Protein AF-A0A1S9UD94-F1 (afdb_monomer)

Secondary structure (DSSP, 8-state):
---HHHHHHSS-S-PPPHHHHHHHHHHHHHHHHHHHHHHHHHHHHHHHHHHHHHHHHHHHHH-TT-HHHHHHHHHHHHHHHHHHHHHHHHHHHHHHHHHHHHHHHHHHHHHHHHHHHHHHHHHHHHHHHHHHHHHHHT-TTSTT------PPPP-HHHHTTS--GGGS-TTSHHHHHHHHHHHHHHHHHHHHHHHHHHHHHHHHHHHHHHTT-PPPHHHHHHHTT-

Structure (mmCIF, N/CA/C/O backbone):
data_AF-A0A1S9UD94-F1
#
_entry.id   AF-A0A1S9UD94-F1
#
loop_
_atom_site.group_PDB
_atom_site.id
_atom_site.type_symbol
_atom_site.label_atom_id
_atom_site.label_alt_id
_atom_site.label_comp_id
_atom_site.label_asym_id
_atom_site.label_entity_id
_atom_site.label_seq_id
_atom_site.pdbx_PDB_ins_code
_atom_site.Cartn_x
_atom_site.Cartn_y
_atom_site.Cartn_z
_atom_site.occupancy
_atom_site.B_iso_or_equiv
_atom_site.auth_seq_id
_atom_site.auth_comp_id
_atom_site.auth_asym_id
_atom_site.auth_atom_id
_atom_site.pdbx_PDB_model_num
ATOM 1 N N . MET A 1 1 ? -8.909 -10.563 7.589 1.00 36.91 1 MET A N 1
ATOM 2 C CA . MET A 1 1 ? -8.064 -11.277 6.604 1.00 36.91 1 MET A CA 1
ATOM 3 C C . MET A 1 1 ? -8.235 -10.599 5.253 1.00 36.91 1 MET A C 1
ATOM 5 O O . MET A 1 1 ? -9.370 -10.291 4.904 1.00 36.91 1 MET A O 1
ATOM 9 N N . MET A 1 2 ? -7.148 -10.278 4.541 1.00 50.94 2 MET A N 1
ATOM 10 C CA . MET A 1 2 ? -7.260 -9.811 3.154 1.00 50.94 2 MET A CA 1
ATOM 11 C C . MET A 1 2 ? -7.701 -10.994 2.292 1.00 50.94 2 MET A C 1
ATOM 13 O O . MET A 1 2 ? -7.011 -12.005 2.238 1.00 50.94 2 MET A O 1
ATOM 17 N N . ASN A 1 3 ? -8.855 -10.880 1.644 1.00 56.88 3 ASN A N 1
ATOM 18 C CA . ASN A 1 3 ? -9.303 -11.875 0.680 1.00 56.88 3 ASN A CA 1
ATOM 19 C C . ASN A 1 3 ? -8.561 -11.608 -0.637 1.00 56.88 3 ASN A C 1
ATOM 21 O O . ASN A 1 3 ? -9.112 -10.893 -1.453 1.00 56.88 3 ASN A O 1
ATOM 25 N N . SER A 1 4 ? -7.357 -12.137 -0.864 1.00 72.12 4 SER A N 1
ATOM 26 C CA . SER A 1 4 ? -6.575 -12.044 -2.123 1.00 72.12 4 SER A CA 1
ATOM 27 C C . SER A 1 4 ? -6.200 -10.634 -2.640 1.00 72.12 4 SER A C 1
ATOM 29 O O . SER A 1 4 ? -6.959 -9.665 -2.532 1.00 72.12 4 SER A O 1
ATOM 31 N N . ILE A 1 5 ? -5.057 -10.520 -3.323 1.00 78.69 5 ILE A N 1
ATOM 32 C CA . ILE A 1 5 ? -4.656 -9.293 -4.042 1.00 78.69 5 ILE A CA 1
ATOM 33 C C . ILE A 1 5 ? -5.639 -8.929 -5.155 1.00 78.69 5 ILE A C 1
ATOM 35 O O . ILE 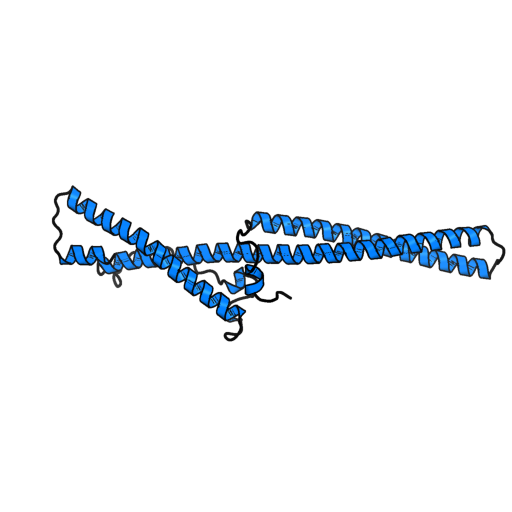A 1 5 ? -5.856 -7.760 -5.474 1.00 78.69 5 ILE A O 1
ATOM 39 N N . LYS A 1 6 ? -6.301 -9.934 -5.726 1.00 73.75 6 LYS A N 1
ATOM 40 C CA . LYS A 1 6 ? -7.293 -9.734 -6.775 1.00 73.75 6 LYS A CA 1
ATOM 41 C C . LYS A 1 6 ? -8.441 -8.846 -6.294 1.00 73.75 6 LYS A C 1
ATOM 43 O O . LYS A 1 6 ? -8.853 -7.944 -7.018 1.00 73.75 6 LYS A O 1
ATOM 48 N N . ASN A 1 7 ? -8.905 -9.024 -5.056 1.00 73.94 7 ASN A N 1
ATOM 49 C CA . ASN A 1 7 ? -9.961 -8.171 -4.502 1.00 73.94 7 ASN A CA 1
ATOM 50 C C . ASN A 1 7 ? -9.446 -6.796 -4.069 1.00 73.94 7 ASN A C 1
ATOM 52 O O . ASN A 1 7 ? -10.208 -5.832 -4.120 1.00 73.94 7 ASN A O 1
ATOM 56 N N . LEU A 1 8 ? -8.163 -6.679 -3.699 1.00 72.69 8 LEU A N 1
ATOM 57 C CA . LEU A 1 8 ? -7.520 -5.383 -3.456 1.00 72.69 8 LEU A CA 1
ATOM 58 C C . LEU A 1 8 ? -7.586 -4.484 -4.702 1.00 72.69 8 LEU A C 1
ATOM 60 O O . LEU A 1 8 ? -7.752 -3.267 -4.606 1.00 72.69 8 LEU A O 1
ATOM 64 N N . LEU A 1 9 ? -7.482 -5.100 -5.880 1.00 76.00 9 LEU A N 1
ATOM 65 C CA . LEU A 1 9 ? -7.404 -4.412 -7.165 1.00 76.00 9 LEU A CA 1
ATOM 66 C C . LEU A 1 9 ? -8.732 -4.351 -7.927 1.00 76.00 9 LEU A C 1
ATOM 68 O O . LEU A 1 9 ? -8.847 -3.564 -8.862 1.00 76.00 9 LEU A O 1
ATOM 72 N N . ALA A 1 10 ? -9.752 -5.104 -7.507 1.00 67.56 10 ALA A N 1
ATOM 73 C CA . ALA A 1 10 ? -11.075 -5.138 -8.141 1.00 67.56 10 ALA A CA 1
ATOM 74 C C . ALA A 1 10 ? -11.917 -3.850 -7.952 1.00 67.56 10 ALA A C 1
ATOM 76 O O . ALA A 1 10 ? -13.036 -3.765 -8.454 1.00 67.56 10 ALA A O 1
ATOM 77 N N . GLY A 1 11 ? -11.410 -2.852 -7.218 1.00 64.50 11 GLY A N 1
ATOM 78 C CA . GLY A 1 11 ? -12.084 -1.573 -6.968 1.00 64.50 11 GLY A CA 1
ATOM 79 C C . GLY A 1 11 ? -11.743 -0.453 -7.962 1.00 64.50 11 GLY A C 1
ATOM 80 O O . GLY A 1 11 ? -11.123 -0.666 -9.000 1.00 64.50 11 GLY A O 1
ATOM 81 N N . ASN A 1 12 ? -12.123 0.777 -7.592 1.00 58.06 12 ASN A N 1
ATOM 82 C CA . ASN A 1 12 ? -11.922 2.018 -8.355 1.00 58.06 12 ASN A CA 1
ATOM 83 C C . ASN A 1 12 ? -10.534 2.075 -9.024 1.00 58.06 12 ASN A C 1
ATOM 85 O O . ASN A 1 12 ? -9.529 1.821 -8.364 1.00 58.06 12 ASN A O 1
ATOM 89 N N . THR A 1 13 ? -10.463 2.388 -10.319 1.00 60.00 13 THR A N 1
ATOM 90 C CA . THR A 1 13 ? -9.220 2.320 -11.118 1.00 60.00 13 THR A CA 1
ATOM 91 C C . THR A 1 13 ? -8.210 3.411 -10.770 1.00 60.00 13 THR A C 1
ATOM 93 O O . THR A 1 13 ? -7.038 3.311 -11.128 1.00 60.00 13 THR A O 1
ATOM 96 N N . LYS A 1 14 ? -8.642 4.454 -10.053 1.00 75.00 14 LYS A N 1
ATOM 97 C CA . LYS A 1 14 ? -7.792 5.571 -9.647 1.00 75.00 14 LYS A CA 1
ATOM 98 C C . LYS A 1 14 ? -7.260 5.361 -8.232 1.00 75.00 14 LYS A C 1
ATOM 100 O O . LYS A 1 14 ? -7.992 5.537 -7.262 1.00 75.00 14 LYS A O 1
ATOM 105 N N . VAL A 1 15 ? -5.977 5.025 -8.148 1.00 82.69 15 VAL A N 1
ATOM 106 C CA . VAL A 1 15 ? -5.247 4.834 -6.889 1.00 82.69 15 VAL A CA 1
ATOM 107 C C . VAL A 1 15 ? -4.893 6.189 -6.276 1.00 82.69 15 VAL A C 1
ATOM 109 O O . VAL A 1 15 ? -4.468 7.109 -6.985 1.00 82.69 15 VAL A O 1
ATOM 112 N N . LYS A 1 16 ? -5.096 6.338 -4.965 1.00 86.44 16 LYS A N 1
ATOM 113 C CA . LYS A 1 16 ? -4.697 7.545 -4.228 1.00 86.44 16 LYS A CA 1
ATOM 114 C C . LYS A 1 16 ? -3.174 7.658 -4.168 1.00 86.44 16 LYS A C 1
ATOM 116 O O . LYS A 1 16 ? -2.443 6.677 -4.304 1.00 86.44 16 LYS A O 1
ATOM 121 N N . THR A 1 17 ? -2.671 8.868 -3.928 1.00 90.31 17 THR A N 1
ATOM 122 C CA . THR A 1 17 ? -1.258 9.021 -3.561 1.00 90.31 17 THR A CA 1
ATOM 123 C C . THR A 1 17 ? -1.017 8.392 -2.191 1.00 90.31 17 THR A C 1
ATOM 125 O O . THR A 1 17 ? -1.906 8.422 -1.336 1.00 90.31 17 THR A O 1
ATOM 128 N N . LEU A 1 18 ? 0.195 7.876 -1.965 1.00 90.19 18 LEU A N 1
ATOM 129 C CA . LEU A 1 18 ? 0.581 7.284 -0.681 1.00 90.19 18 LEU A CA 1
ATOM 130 C C . LEU A 1 18 ? 0.335 8.249 0.489 1.00 90.19 18 LEU A C 1
ATOM 132 O O . LEU A 1 18 ? -0.199 7.857 1.519 1.00 90.19 18 LEU A O 1
ATOM 136 N N . GLU A 1 19 ? 0.647 9.531 0.294 1.00 91.75 19 GLU A N 1
ATOM 137 C CA . GLU A 1 19 ? 0.412 10.579 1.290 1.00 91.75 19 GLU A CA 1
ATOM 138 C C . GLU A 1 19 ? -1.079 10.742 1.629 1.00 91.75 19 GLU A C 1
ATOM 140 O O . GLU A 1 19 ? -1.446 10.863 2.796 1.00 91.75 19 GLU A O 1
ATOM 145 N N . THR A 1 20 ? -1.954 10.722 0.619 1.00 91.00 20 THR A N 1
ATOM 146 C CA . THR A 1 20 ? -3.404 10.856 0.829 1.00 91.00 20 THR A CA 1
ATOM 147 C C . THR A 1 20 ? -3.964 9.635 1.555 1.00 91.00 20 THR A C 1
ATOM 149 O O . THR A 1 20 ? -4.783 9.790 2.459 1.00 91.00 20 THR A O 1
ATOM 152 N N . ALA A 1 21 ? -3.513 8.433 1.184 1.00 90.69 21 ALA A N 1
ATOM 153 C CA . ALA A 1 21 ? -3.919 7.191 1.837 1.00 90.69 21 ALA A CA 1
ATOM 154 C C . ALA A 1 21 ? -3.449 7.140 3.304 1.00 90.69 21 ALA A C 1
ATOM 156 O O . ALA A 1 21 ? -4.236 6.800 4.186 1.00 90.69 21 ALA A O 1
ATOM 157 N N . GLN A 1 22 ? -2.211 7.565 3.586 1.00 93.44 22 GLN A N 1
ATOM 158 C CA . GLN A 1 22 ? -1.681 7.635 4.952 1.00 93.44 22 GLN A CA 1
ATOM 159 C C . GLN A 1 22 ? -2.460 8.633 5.817 1.00 93.44 22 GLN A C 1
ATOM 161 O O . GLN A 1 22 ? -2.890 8.281 6.912 1.00 93.44 22 GLN A O 1
ATOM 166 N N . LYS A 1 23 ? -2.740 9.838 5.299 1.00 95.12 23 LYS A N 1
ATOM 167 C CA . LYS A 1 23 ? -3.551 10.849 6.004 1.00 95.12 23 LYS A CA 1
ATOM 168 C C . LYS A 1 23 ? -4.934 10.326 6.400 1.00 95.12 23 LYS A C 1
ATOM 170 O O . LYS A 1 23 ? -5.465 10.702 7.443 1.00 95.12 23 LYS A O 1
ATOM 175 N N . GLU A 1 24 ? -5.538 9.479 5.571 1.00 94.06 24 GLU A N 1
ATOM 176 C CA . GLU A 1 24 ? -6.827 8.8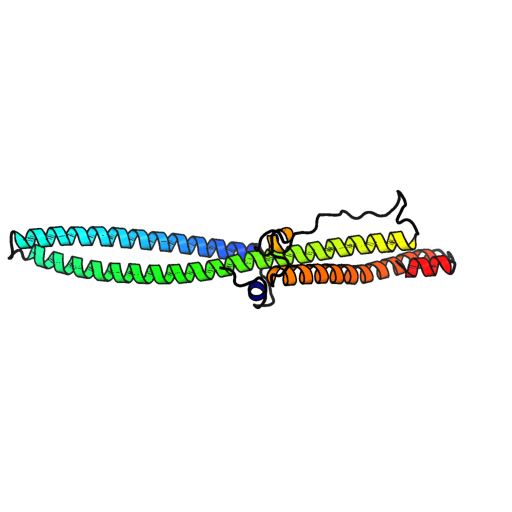57 5.877 1.00 94.06 24 GLU A CA 1
ATOM 177 C C . GLU A 1 24 ? -6.718 7.821 7.001 1.00 94.06 24 GLU A C 1
ATOM 179 O O . GLU A 1 24 ? -7.559 7.822 7.900 1.00 94.06 24 GLU A O 1
ATOM 184 N N . VAL A 1 25 ? -5.669 6.991 7.000 1.00 95.50 25 VAL A N 1
ATOM 185 C CA . VAL A 1 25 ? -5.389 6.059 8.105 1.00 95.50 25 VAL A CA 1
ATOM 186 C C . VAL A 1 25 ? -5.139 6.811 9.408 1.00 95.50 25 VAL A C 1
ATOM 1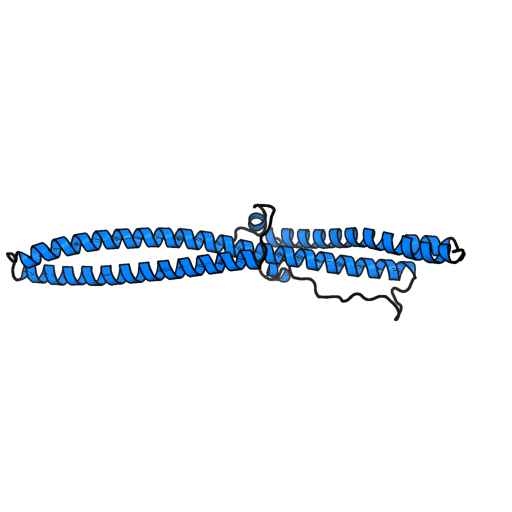88 O O . VAL A 1 25 ? -5.733 6.453 10.422 1.00 95.50 25 VAL A O 1
ATOM 191 N N . ASP A 1 26 ? -4.342 7.878 9.383 1.00 96.12 26 ASP A N 1
ATOM 192 C CA . ASP A 1 26 ? -4.034 8.678 10.573 1.00 96.12 26 ASP A CA 1
ATOM 193 C C . ASP A 1 26 ? -5.303 9.319 11.154 1.00 96.12 26 ASP A C 1
ATOM 195 O O . ASP A 1 26 ? -5.535 9.290 12.364 1.00 96.12 26 ASP A O 1
ATOM 199 N N . LYS A 1 27 ? -6.184 9.833 10.285 1.00 97.25 27 LYS A N 1
ATOM 200 C CA . LYS A 1 27 ? -7.488 10.372 10.690 1.00 97.25 27 LYS A CA 1
ATOM 201 C C . LYS A 1 27 ? -8.369 9.304 11.341 1.00 97.25 27 LYS A C 1
ATOM 203 O O . LYS A 1 27 ? -8.997 9.570 12.363 1.00 97.25 27 LYS A O 1
ATOM 208 N N . LEU A 1 28 ? -8.436 8.111 10.751 1.00 97.19 28 LEU A N 1
ATOM 209 C CA . LEU A 1 28 ? -9.234 7.005 11.286 1.00 97.19 28 LEU A CA 1
ATOM 210 C C . LEU A 1 28 ? -8.647 6.460 12.594 1.00 97.19 28 LEU A C 1
ATOM 212 O O . LEU A 1 28 ? -9.410 6.104 13.484 1.00 97.19 28 LEU A O 1
ATOM 216 N N . GLN A 1 29 ? -7.321 6.454 12.746 1.00 96.94 29 GLN A N 1
ATOM 217 C CA . GLN A 1 29 ? -6.650 6.104 13.999 1.00 96.94 29 GLN A CA 1
ATOM 218 C C . GLN A 1 29 ? -6.983 7.099 15.113 1.00 96.94 29 GLN A C 1
ATOM 220 O O . GLN A 1 29 ? -7.256 6.687 16.237 1.00 96.94 29 GLN A O 1
ATOM 225 N N . ALA A 1 30 ? -6.978 8.400 14.813 1.00 97.38 30 ALA A N 1
ATOM 226 C CA . ALA A 1 30 ? -7.366 9.419 15.784 1.00 97.38 30 ALA A CA 1
ATOM 227 C C . ALA A 1 30 ? -8.825 9.234 16.234 1.00 97.38 30 ALA A C 1
ATOM 229 O O . ALA A 1 30 ? -9.100 9.247 17.431 1.00 97.38 30 ALA A O 1
ATOM 230 N N . GLN A 1 31 ? -9.732 8.978 15.284 1.00 97.00 31 GLN A N 1
ATOM 231 C CA . GLN A 1 31 ? -11.139 8.702 15.578 1.00 97.00 31 GLN A CA 1
ATOM 232 C C . GLN A 1 31 ? -11.322 7.420 16.411 1.00 97.00 31 GLN A C 1
ATOM 234 O O . GLN A 1 31 ? -12.124 7.396 17.339 1.00 97.00 31 GLN A O 1
ATOM 239 N N . GLU A 1 32 ? -10.579 6.355 16.103 1.00 96.31 32 GLU A N 1
ATOM 240 C CA . GLU A 1 32 ? -10.599 5.108 16.875 1.00 96.31 32 GLU A CA 1
ATOM 241 C C . GLU A 1 32 ? -10.148 5.335 18.324 1.00 96.31 32 GLU A C 1
ATOM 243 O O . GLU A 1 32 ? -10.816 4.877 19.248 1.00 96.31 32 GLU A O 1
ATOM 248 N N . ASN A 1 33 ? -9.060 6.084 18.530 1.00 97.12 33 ASN A N 1
ATOM 249 C CA . ASN A 1 33 ? -8.546 6.395 19.865 1.00 97.12 33 ASN A CA 1
ATOM 250 C C . ASN A 1 33 ? -9.556 7.204 20.694 1.00 97.12 33 ASN A C 1
ATOM 252 O O . ASN A 1 33 ? -9.730 6.941 21.883 1.00 97.12 33 ASN A O 1
ATOM 256 N N . GLU A 1 34 ? -10.230 8.176 20.074 1.00 97.50 34 GLU A N 1
ATOM 257 C CA . GLU A 1 34 ? -11.273 8.971 20.728 1.00 97.50 34 GLU A CA 1
ATOM 258 C C . GLU A 1 34 ? -12.445 8.091 21.182 1.00 97.50 34 GLU A C 1
ATOM 260 O O . GLU A 1 34 ? -12.843 8.138 22.348 1.00 97.50 34 GLU A O 1
ATOM 265 N N . LEU A 1 35 ? -12.948 7.226 20.296 1.00 97.94 35 LEU A N 1
ATOM 266 C CA . LEU A 1 35 ? -14.039 6.301 20.612 1.00 97.94 35 LEU A CA 1
ATOM 267 C C . LEU A 1 35 ? -13.643 5.274 21.684 1.00 97.94 35 LEU A C 1
ATOM 269 O O . LEU A 1 35 ? -14.455 4.943 22.545 1.00 97.94 35 LEU A O 1
ATOM 273 N N . GLN A 1 36 ? -12.397 4.787 21.678 1.00 97.00 36 GLN A N 1
ATOM 274 C CA . GLN A 1 36 ? -11.879 3.923 22.746 1.00 97.00 36 GLN A CA 1
ATOM 275 C C . GLN A 1 36 ? -11.847 4.649 24.097 1.00 97.00 36 GLN A C 1
ATOM 277 O O . GLN A 1 36 ? -12.190 4.050 25.117 1.00 97.00 36 GLN A O 1
ATOM 282 N N . GLY A 1 37 ? -11.492 5.938 24.105 1.00 97.81 37 GLY A N 1
ATOM 283 C CA . GLY A 1 37 ? -11.563 6.784 25.296 1.00 97.81 37 GLY A CA 1
ATOM 284 C C . GLY A 1 37 ? -12.989 6.903 25.835 1.00 97.81 37 GLY A C 1
ATOM 285 O O . GLY A 1 37 ? -13.225 6.621 27.009 1.00 97.81 37 GLY A O 1
ATOM 286 N N . GLN A 1 38 ? -13.948 7.229 24.963 1.00 97.06 38 GLN A N 1
ATOM 287 C CA . GLN A 1 38 ? -15.370 7.326 25.320 1.00 97.06 38 GLN A CA 1
ATOM 288 C C . GLN A 1 38 ? -15.931 5.997 25.844 1.00 97.06 38 GLN A C 1
ATOM 290 O O . GLN A 1 38 ? -16.674 5.976 26.825 1.00 97.06 38 GLN A O 1
ATOM 295 N N . LEU A 1 39 ? -15.555 4.877 25.219 1.00 97.56 39 LEU A N 1
ATOM 296 C CA . LEU A 1 39 ? -15.959 3.545 25.661 1.00 97.56 39 LEU A CA 1
ATOM 297 C C . LEU A 1 39 ? -15.413 3.234 27.060 1.00 97.56 39 LEU A C 1
ATOM 299 O O . LEU A 1 39 ? -16.159 2.756 27.915 1.00 97.56 39 LEU A O 1
ATOM 303 N N . GLY A 1 40 ? -14.131 3.520 27.300 1.00 97.56 40 GLY A N 1
ATOM 304 C CA . GLY A 1 40 ? -13.493 3.297 28.596 1.00 97.56 40 GLY A CA 1
ATOM 305 C C . GLY A 1 40 ? -14.114 4.138 29.713 1.00 97.56 40 GLY A C 1
ATOM 306 O O . GLY A 1 40 ? -14.346 3.631 30.813 1.00 97.56 40 GLY A O 1
ATOM 307 N N . GLU A 1 41 ? -14.442 5.400 29.429 1.00 97.75 41 GLU A N 1
ATOM 308 C CA . GLU A 1 41 ? -15.141 6.279 30.371 1.00 97.75 41 GLU A CA 1
ATOM 309 C C . GLU A 1 41 ? -16.545 5.753 30.694 1.00 97.75 41 GLU A C 1
ATOM 311 O O . GLU A 1 41 ? -16.868 5.563 31.868 1.00 97.75 41 GLU A O 1
ATOM 316 N N . ALA A 1 42 ? -17.339 5.405 29.676 1.00 97.44 42 ALA A N 1
ATOM 317 C CA . ALA A 1 42 ? -18.689 4.878 29.866 1.00 97.44 42 ALA A CA 1
ATOM 318 C C . ALA A 1 42 ? -18.700 3.545 30.639 1.00 97.44 42 ALA A C 1
ATOM 320 O O . ALA A 1 42 ? -19.542 3.345 31.513 1.00 97.44 42 ALA A O 1
ATOM 321 N N . GLN A 1 43 ? -17.747 2.644 30.375 1.00 97.50 43 GLN A N 1
ATOM 322 C CA . GLN A 1 43 ? -17.596 1.383 31.115 1.00 97.50 43 GLN A CA 1
ATOM 323 C C . GLN A 1 43 ? -17.199 1.610 32.580 1.00 97.50 43 GLN A C 1
ATOM 325 O O . GLN A 1 43 ? -17.731 0.954 33.480 1.00 97.50 43 GLN A O 1
ATOM 330 N N . SER A 1 44 ? -16.290 2.555 32.829 1.00 98.06 44 SER A N 1
ATOM 331 C CA . SER A 1 44 ? -15.875 2.944 34.179 1.00 98.06 44 SER A CA 1
ATOM 332 C C . SER A 1 44 ? -17.038 3.554 34.966 1.00 98.06 44 SER A C 1
ATOM 334 O O . SER A 1 44 ? -17.302 3.139 36.098 1.00 98.06 44 SER A O 1
ATOM 336 N N . GLU A 1 45 ? -17.790 4.482 34.362 1.00 97.62 45 GLU A N 1
ATOM 337 C CA . GLU A 1 45 ? -19.007 5.037 34.965 1.00 97.62 45 GLU A CA 1
ATOM 338 C C . GLU A 1 45 ? -20.049 3.950 35.233 1.00 97.62 45 GLU A C 1
ATOM 340 O O . GLU A 1 45 ? -20.600 3.896 36.333 1.00 97.62 45 GLU A O 1
ATOM 345 N N . HIS A 1 46 ? -20.276 3.044 34.278 1.00 97.75 46 HIS A N 1
ATOM 346 C CA . HIS A 1 46 ? -21.243 1.957 34.424 1.00 97.75 46 HIS A CA 1
ATOM 347 C C . HIS A 1 46 ? -20.897 1.068 35.623 1.00 97.75 46 HIS A C 1
ATOM 349 O O . HIS A 1 46 ? -21.762 0.759 36.441 1.00 97.75 46 HIS A O 1
ATOM 355 N N . SER A 1 47 ? -19.623 0.700 35.785 1.00 97.25 47 SER A N 1
ATOM 356 C CA . SER A 1 47 ? -19.166 -0.079 36.941 1.00 97.25 47 SER A CA 1
ATOM 357 C C . SER A 1 47 ? -19.373 0.665 38.265 1.00 97.25 47 SER A C 1
ATOM 359 O O . SER A 1 47 ? -19.874 0.075 39.224 1.00 97.25 47 SER A O 1
ATOM 361 N N . ARG A 1 48 ? -19.057 1.965 38.321 1.00 96.81 48 ARG A N 1
ATOM 362 C CA . ARG A 1 48 ? -19.242 2.781 39.535 1.00 96.81 48 ARG A CA 1
ATOM 363 C C . ARG A 1 48 ? -20.711 2.916 39.925 1.00 96.81 48 ARG A C 1
ATOM 365 O O . ARG A 1 48 ? -21.034 2.787 41.103 1.00 96.81 48 ARG A O 1
ATOM 372 N N . VAL A 1 49 ? -21.596 3.158 38.956 1.00 96.69 49 VAL A N 1
ATOM 373 C CA . VAL A 1 49 ? -23.043 3.264 39.201 1.00 96.69 49 VAL A CA 1
ATOM 374 C C . VAL A 1 49 ? -23.615 1.912 39.631 1.00 96.69 49 VAL A C 1
ATOM 376 O O . VAL A 1 49 ? -24.393 1.868 40.579 1.00 96.69 49 VAL A O 1
ATOM 379 N N . SER A 1 50 ? -23.180 0.810 39.011 1.00 96.00 50 SER A N 1
ATOM 380 C CA . SER A 1 50 ? -23.587 -0.544 39.409 1.00 96.00 50 SER A CA 1
ATOM 381 C C . SER A 1 50 ? -23.212 -0.829 40.863 1.00 96.00 50 SER A C 1
ATOM 383 O O . SER A 1 50 ? -24.049 -1.275 41.640 1.00 96.00 50 SER A O 1
ATOM 385 N N . HIS A 1 51 ? -21.987 -0.488 41.265 1.00 95.12 51 HIS A N 1
ATOM 386 C CA . HIS A 1 51 ? -21.551 -0.675 42.646 1.00 95.12 51 HIS A CA 1
ATOM 387 C C . HIS A 1 51 ? -22.309 0.229 43.633 1.00 95.12 51 HIS A C 1
ATOM 389 O O . HIS A 1 51 ? -22.671 -0.192 44.731 1.00 95.12 51 HIS A O 1
ATOM 395 N N . ALA A 1 52 ? -22.608 1.472 43.243 1.00 93.81 52 ALA A N 1
ATOM 396 C CA . ALA A 1 52 ? -23.433 2.360 44.058 1.00 93.81 52 ALA A CA 1
ATOM 397 C C . ALA A 1 52 ? -24.848 1.792 44.273 1.00 93.81 52 ALA A C 1
ATOM 399 O O . ALA A 1 52 ? -25.390 1.909 45.373 1.00 93.81 52 ALA A O 1
ATOM 400 N N . LEU A 1 53 ? -25.430 1.146 43.258 1.00 94.25 53 LEU A N 1
ATOM 401 C CA . LEU A 1 53 ? -26.731 0.487 43.371 1.00 94.25 53 LEU A CA 1
ATOM 402 C C . LEU A 1 53 ? -26.699 -0.709 44.325 1.00 94.25 53 LEU A C 1
ATOM 404 O O . LEU A 1 53 ? -27.600 -0.819 45.151 1.00 94.25 53 LEU A O 1
ATOM 408 N N . GLU A 1 54 ? -25.655 -1.540 44.292 1.00 93.19 54 GLU A N 1
ATOM 409 C CA . GLU A 1 54 ? -25.479 -2.648 45.249 1.00 93.19 54 GLU A CA 1
ATOM 410 C C . GLU A 1 54 ? -25.484 -2.146 46.705 1.00 93.19 54 GLU A C 1
ATOM 412 O O . GLU A 1 54 ? -26.139 -2.720 47.579 1.00 93.19 54 GLU A O 1
ATOM 417 N N . ILE A 1 55 ? -24.810 -1.020 46.973 1.00 90.50 55 ILE A N 1
ATOM 418 C CA . ILE A 1 55 ? -24.791 -0.384 48.301 1.00 90.50 55 ILE A CA 1
ATOM 419 C C . ILE A 1 55 ? -26.185 0.144 48.684 1.00 90.50 55 ILE A C 1
ATOM 421 O O . ILE A 1 55 ? -26.608 0.027 49.842 1.00 90.50 55 ILE A O 1
ATOM 425 N N . MET A 1 56 ? -26.924 0.721 47.732 1.00 89.31 56 MET A N 1
ATOM 426 C CA . MET A 1 56 ? -28.294 1.194 47.963 1.00 89.31 56 MET A CA 1
ATOM 427 C C . MET A 1 56 ? -29.258 0.037 48.234 1.00 89.31 56 MET A C 1
ATOM 429 O O . MET A 1 56 ? -30.123 0.157 49.101 1.00 89.31 56 MET A O 1
ATOM 433 N N . GLU A 1 57 ? -29.095 -1.093 47.549 1.00 89.75 57 GLU A N 1
ATOM 434 C CA . GLU A 1 57 ? -29.861 -2.311 47.810 1.00 89.75 57 GLU A CA 1
ATOM 435 C C . GLU A 1 57 ? -29.588 -2.852 49.211 1.00 89.75 57 GLU A C 1
ATOM 437 O O . GLU A 1 57 ? -30.534 -3.094 49.961 1.00 89.75 57 GLU A O 1
ATOM 442 N N . ALA A 1 58 ? -28.318 -2.934 49.618 1.00 90.38 58 ALA A N 1
ATOM 443 C CA . ALA A 1 58 ? -27.959 -3.296 50.987 1.00 90.38 58 ALA A CA 1
ATOM 444 C C . ALA A 1 58 ? -28.585 -2.336 52.021 1.00 90.38 58 ALA A C 1
ATOM 446 O O . ALA A 1 58 ? -29.100 -2.771 53.053 1.00 90.38 58 ALA A O 1
ATOM 447 N N . SER A 1 59 ? -28.616 -1.033 51.724 1.00 88.81 59 SER A N 1
ATOM 448 C CA . SER A 1 59 ? -29.233 -0.017 52.590 1.00 88.81 59 SER A CA 1
ATOM 449 C C . SER A 1 59 ? -30.750 -0.193 52.718 1.00 88.81 59 SER A C 1
ATOM 451 O O . SER A 1 59 ? -31.299 -0.021 53.806 1.00 88.81 59 SER A O 1
ATOM 453 N N . LEU A 1 60 ? -31.431 -0.569 51.631 1.00 89.81 60 LEU A N 1
ATOM 454 C CA . LEU A 1 60 ? -32.869 -0.858 51.624 1.00 89.81 60 LEU A CA 1
ATOM 455 C C . LEU A 1 60 ? -33.215 -2.171 52.338 1.00 89.81 60 LEU A C 1
ATOM 457 O O . LEU A 1 60 ? -34.312 -2.286 52.872 1.00 89.81 60 LEU A O 1
ATOM 461 N N . ILE A 1 61 ? -32.294 -3.137 52.402 1.00 92.62 61 ILE A N 1
ATOM 462 C CA . ILE A 1 61 ? -32.461 -4.337 53.239 1.00 92.62 61 ILE A CA 1
ATOM 463 C C . ILE A 1 61 ? -32.452 -3.956 54.728 1.00 92.62 61 ILE A C 1
ATOM 465 O O . ILE A 1 61 ? -33.259 -4.472 55.498 1.00 92.62 61 ILE A O 1
ATOM 469 N N . ILE A 1 62 ? -31.567 -3.037 55.131 1.00 91.12 62 ILE A N 1
ATOM 470 C CA . ILE A 1 62 ? -31.458 -2.567 56.523 1.00 91.12 62 ILE A CA 1
ATOM 471 C C . ILE A 1 62 ? -32.634 -1.652 56.897 1.00 91.12 62 ILE A C 1
ATOM 473 O O . ILE A 1 62 ? -33.189 -1.777 57.987 1.00 91.12 62 ILE A O 1
ATOM 477 N N . ASN A 1 63 ? -33.014 -0.729 56.008 1.00 90.19 63 ASN A N 1
ATOM 478 C CA . ASN A 1 63 ? -34.131 0.194 56.201 1.00 90.19 63 ASN A CA 1
ATOM 479 C C . ASN A 1 63 ? -35.053 0.217 54.962 1.00 90.19 63 ASN A C 1
ATOM 481 O O . ASN A 1 63 ? -34.875 1.061 54.072 1.00 90.19 63 ASN A O 1
ATOM 485 N N . PRO A 1 64 ? -36.071 -0.662 54.925 1.00 88.19 64 PRO A N 1
ATOM 486 C CA . PRO A 1 64 ? -36.963 -0.822 53.773 1.00 88.19 64 PRO A CA 1
ATOM 487 C C . PRO A 1 64 ? -37.776 0.420 53.397 1.00 88.19 64 PRO A C 1
ATOM 489 O O . PRO A 1 64 ? -38.216 0.545 52.251 1.00 88.19 64 PRO A O 1
ATOM 492 N N . ASP A 1 65 ? -37.973 1.355 54.327 1.00 92.12 65 ASP A N 1
ATOM 493 C CA . ASP A 1 65 ? -38.825 2.532 54.132 1.00 92.12 65 ASP A CA 1
ATOM 494 C C . ASP A 1 65 ? -38.046 3.813 53.813 1.00 92.12 65 ASP A C 1
ATOM 496 O O . ASP A 1 65 ? -38.640 4.885 53.663 1.00 92.12 65 ASP A O 1
ATOM 500 N N . SER A 1 66 ? -36.725 3.713 53.622 1.00 92.38 66 SER A N 1
ATOM 501 C CA . SER A 1 66 ? -35.899 4.846 53.199 1.00 92.38 66 SER A CA 1
ATOM 502 C C . SER A 1 66 ? -36.325 5.375 51.822 1.00 92.38 66 SER A C 1
ATOM 504 O O . SER A 1 66 ? -36.044 4.782 50.776 1.00 92.38 66 SER A O 1
ATOM 506 N N . LYS A 1 67 ? -37.002 6.531 51.808 1.00 90.69 67 LYS A N 1
ATOM 507 C CA . LYS A 1 67 ? -37.413 7.226 50.574 1.00 90.69 67 LYS A CA 1
ATOM 508 C C . LYS A 1 67 ? -36.220 7.659 49.723 1.00 90.69 67 LYS A C 1
ATOM 510 O O . LYS A 1 67 ? -36.285 7.576 48.496 1.00 90.69 67 LYS A O 1
ATOM 515 N N . GLU A 1 68 ? -35.146 8.107 50.365 1.00 88.62 68 GLU A N 1
ATOM 516 C CA . GLU A 1 68 ? -33.928 8.567 49.690 1.00 88.62 68 GLU A CA 1
ATOM 517 C C . GLU A 1 68 ? -33.249 7.417 48.944 1.00 88.62 68 GLU A C 1
ATOM 519 O O . GLU A 1 68 ? -32.936 7.550 47.763 1.00 88.62 68 GLU A O 1
ATOM 524 N N . ALA A 1 69 ? -33.118 6.250 49.583 1.00 87.62 69 ALA A N 1
ATOM 525 C CA . ALA A 1 69 ? -32.513 5.082 48.953 1.00 87.62 69 ALA A CA 1
ATOM 526 C C . ALA A 1 69 ? -33.361 4.543 47.785 1.00 87.62 69 ALA A C 1
ATOM 528 O O . ALA A 1 69 ? -32.806 4.215 46.738 1.00 87.62 69 ALA A O 1
ATOM 529 N N . LYS A 1 70 ? -34.701 4.536 47.901 1.00 89.31 70 LYS A N 1
ATOM 530 C CA . LYS A 1 70 ? -35.600 4.177 46.781 1.00 89.31 70 LYS A CA 1
ATOM 531 C C . LYS A 1 70 ? -35.454 5.133 45.593 1.00 89.31 70 LYS A C 1
ATOM 533 O O . LYS A 1 70 ? -35.411 4.691 44.449 1.00 89.31 70 LYS A O 1
ATOM 538 N N . THR A 1 71 ? -35.359 6.435 45.865 1.00 91.06 71 THR A N 1
ATOM 539 C CA . THR A 1 71 ? -35.228 7.466 44.822 1.00 91.06 71 THR A CA 1
ATOM 540 C C . THR A 1 71 ? -33.882 7.359 44.107 1.00 91.06 71 THR A C 1
ATOM 542 O O . THR A 1 71 ? -33.834 7.334 42.879 1.00 91.06 71 THR A O 1
ATOM 545 N N . ASN A 1 72 ? -32.790 7.235 44.863 1.00 91.00 72 ASN A N 1
ATOM 546 C CA . ASN A 1 72 ? -31.449 7.125 44.294 1.00 91.00 72 ASN A CA 1
ATOM 547 C C . ASN A 1 72 ? -31.256 5.812 43.522 1.00 91.00 72 ASN A C 1
ATOM 549 O O . ASN A 1 72 ? -30.600 5.825 42.482 1.00 91.00 72 ASN A O 1
ATOM 553 N N . LYS A 1 73 ? -31.887 4.715 43.967 1.00 91.94 73 LYS A N 1
ATOM 554 C CA . LYS A 1 73 ? -31.911 3.448 43.226 1.00 91.94 73 LYS A CA 1
ATOM 555 C C . LYS A 1 73 ? -32.527 3.626 41.836 1.00 91.94 73 LYS A C 1
ATOM 557 O O . LYS A 1 73 ? -31.885 3.304 40.843 1.00 91.94 73 LYS A O 1
ATOM 562 N N . ALA A 1 74 ? -33.719 4.219 41.752 1.00 92.25 74 ALA A N 1
ATOM 563 C CA . ALA A 1 74 ? -34.386 4.454 40.469 1.00 92.25 74 ALA A CA 1
ATOM 564 C C . ALA A 1 74 ? -33.565 5.360 39.525 1.00 92.25 74 ALA A C 1
ATOM 566 O O . ALA A 1 74 ? -33.519 5.135 38.316 1.00 92.25 74 ALA A O 1
ATOM 567 N N . LEU A 1 75 ? -32.883 6.379 40.067 1.00 93.62 75 LEU A N 1
ATOM 568 C CA . LEU A 1 75 ? -31.988 7.239 39.284 1.00 93.62 75 LEU A CA 1
ATOM 569 C C . LEU A 1 75 ? -30.750 6.486 38.779 1.00 93.62 75 LEU A C 1
ATOM 571 O O . LEU A 1 75 ? -30.360 6.662 37.624 1.00 93.62 75 LEU A O 1
ATOM 575 N N . GLY A 1 76 ? -30.144 5.646 39.621 1.00 94.25 76 GLY A N 1
ATOM 576 C CA . GLY A 1 76 ? -28.993 4.833 39.239 1.00 94.25 76 GLY A CA 1
ATOM 577 C C . GLY A 1 76 ? -29.342 3.789 38.177 1.00 94.25 76 GLY A C 1
ATOM 578 O O . GLY A 1 76 ? -28.593 3.643 37.216 1.00 94.25 76 GLY A O 1
ATOM 579 N N . GLU A 1 77 ? -30.498 3.126 38.285 1.00 94.56 77 GLU A N 1
ATOM 580 C CA . GLU A 1 77 ? -30.992 2.179 37.271 1.00 94.56 77 GLU A CA 1
ATOM 581 C C . GLU A 1 77 ? -31.170 2.860 35.909 1.00 94.56 77 GLU A C 1
ATOM 583 O O . GLU A 1 77 ? -30.693 2.359 34.890 1.00 94.56 77 GLU A O 1
ATOM 588 N N . LYS A 1 78 ? -31.774 4.056 35.894 1.00 96.38 78 LYS A N 1
ATOM 589 C CA . LYS A 1 78 ? -31.909 4.851 34.668 1.00 96.38 78 LYS A CA 1
ATOM 590 C C . LYS A 1 78 ? -30.545 5.220 34.074 1.00 96.38 78 LYS A C 1
ATOM 592 O O . LYS A 1 78 ? -30.344 5.091 32.868 1.00 96.38 78 LYS A O 1
ATOM 597 N N . LYS A 1 79 ? -29.594 5.653 34.908 1.00 96.50 79 LYS A N 1
ATOM 598 C CA . LYS A 1 79 ? -28.234 5.995 34.464 1.00 96.50 79 LYS A CA 1
ATOM 599 C C . LYS A 1 79 ? -27.480 4.767 33.935 1.00 96.50 79 LYS A C 1
ATOM 601 O O . LYS A 1 79 ? -26.749 4.908 32.958 1.00 96.50 79 LYS A O 1
ATOM 606 N N . LEU A 1 80 ? -27.671 3.575 34.513 1.00 96.56 80 LEU A N 1
ATOM 607 C CA . LEU A 1 80 ? -27.126 2.328 33.959 1.00 96.56 80 LEU A CA 1
ATOM 608 C C . LEU A 1 80 ? -27.686 2.031 32.569 1.00 96.56 80 LEU A C 1
ATOM 610 O O . LEU A 1 80 ? -26.917 1.692 31.675 1.00 96.56 80 LEU A O 1
ATOM 614 N N . GLU A 1 81 ? -28.994 2.193 32.361 1.00 96.81 81 GLU A N 1
ATOM 615 C CA . GLU A 1 81 ? -29.610 1.976 31.047 1.00 96.81 81 GLU A CA 1
ATOM 616 C C . GLU A 1 81 ? -29.063 2.956 29.990 1.00 96.81 81 GLU A C 1
ATOM 618 O O . GLU A 1 81 ? -28.765 2.563 28.860 1.00 96.81 81 GLU A O 1
ATOM 623 N N . GLU A 1 82 ? -28.890 4.229 30.357 1.00 97.25 82 GLU A N 1
ATOM 624 C CA . GLU A 1 82 ? -28.281 5.250 29.495 1.00 97.25 82 GLU A CA 1
ATOM 625 C C . GLU A 1 82 ? -26.829 4.897 29.135 1.00 97.25 82 GLU A C 1
ATOM 627 O O . GLU A 1 82 ? -26.460 4.922 27.958 1.00 97.25 82 GLU A O 1
ATOM 632 N N . LEU A 1 83 ? -26.023 4.501 30.125 1.00 97.50 83 LEU A N 1
ATOM 633 C CA . LEU A 1 83 ? -24.635 4.086 29.917 1.00 97.50 83 LEU A CA 1
ATOM 634 C C . LEU A 1 83 ? -24.535 2.809 29.075 1.00 97.50 83 LEU A C 1
ATOM 636 O O . LEU A 1 83 ? -23.676 2.724 28.203 1.00 97.50 83 LEU A O 1
ATOM 640 N N . ALA A 1 84 ? -25.431 1.840 29.270 1.00 97.12 84 ALA A N 1
ATOM 641 C CA . ALA A 1 84 ? -25.478 0.622 28.464 1.00 97.12 84 ALA A CA 1
ATOM 642 C C . ALA A 1 84 ? -25.771 0.928 26.984 1.00 97.12 84 ALA A C 1
ATOM 644 O O . ALA A 1 84 ? -25.113 0.380 26.095 1.00 97.12 84 ALA A O 1
ATOM 645 N N . LYS A 1 85 ? -26.703 1.852 26.703 1.00 97.56 85 LYS A N 1
ATOM 646 C CA . LYS A 1 85 ? -26.980 2.328 25.334 1.00 97.56 85 LYS A CA 1
ATOM 647 C C . LYS A 1 85 ? -25.771 3.034 24.725 1.00 97.56 85 LYS A C 1
ATOM 649 O O . LYS A 1 85 ? -25.443 2.778 23.568 1.00 97.56 85 LYS A O 1
ATOM 654 N N . GLN A 1 86 ? -25.095 3.886 25.498 1.00 96.75 86 GLN A N 1
ATOM 655 C CA . GLN A 1 86 ? -23.883 4.571 25.051 1.00 96.75 86 GLN A CA 1
ATOM 656 C C . GLN A 1 86 ? -22.767 3.574 24.716 1.00 96.75 86 GLN A C 1
ATOM 658 O O . GLN A 1 86 ? -22.219 3.637 23.621 1.00 96.75 86 GLN A O 1
ATOM 663 N N . ILE A 1 87 ? -22.489 2.612 25.603 1.00 97.75 87 ILE A N 1
ATOM 664 C CA . ILE A 1 87 ? -21.492 1.551 25.388 1.00 97.75 87 ILE A CA 1
ATOM 665 C C . ILE A 1 87 ? -21.777 0.800 24.084 1.00 97.75 87 ILE A C 1
ATOM 667 O O . ILE A 1 87 ? -20.880 0.671 23.252 1.00 97.75 87 ILE A O 1
ATOM 671 N N . SER A 1 88 ? -23.022 0.355 23.877 1.00 97.31 88 SER A N 1
ATOM 672 C CA . SER A 1 88 ? -23.413 -0.360 22.655 1.00 97.31 88 SER A CA 1
ATOM 673 C C . SER A 1 88 ? -23.220 0.500 21.403 1.00 97.31 88 SER A C 1
ATOM 675 O O . SER A 1 88 ? -22.661 0.031 20.415 1.00 97.31 88 SER A O 1
ATOM 677 N N . SER A 1 89 ? -23.639 1.768 21.440 1.00 97.00 89 SER A N 1
ATOM 678 C CA . SER A 1 89 ? -23.495 2.682 20.302 1.00 97.00 89 SER A CA 1
ATOM 679 C C . SER A 1 89 ? -22.026 2.947 19.962 1.00 97.00 89 SER A C 1
ATOM 681 O O . SER A 1 89 ? -21.645 2.915 18.792 1.00 97.00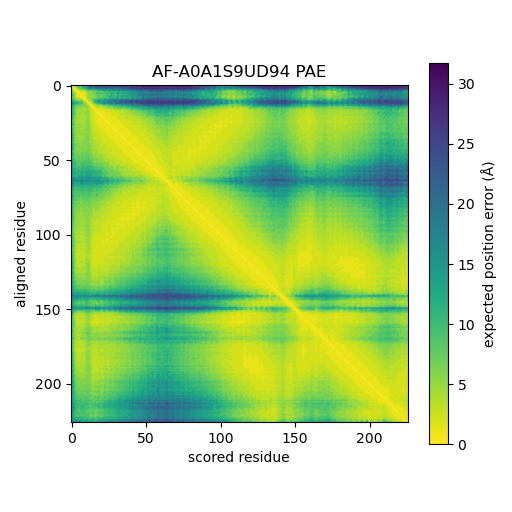 89 SER A O 1
ATOM 683 N N . THR A 1 90 ? -21.178 3.177 20.969 1.00 97.38 90 THR A N 1
ATOM 684 C CA . THR A 1 90 ? -19.741 3.405 20.767 1.00 97.38 90 THR A CA 1
ATOM 685 C C . THR A 1 90 ? -19.046 2.152 20.228 1.00 97.38 90 THR A C 1
ATOM 687 O O . THR A 1 90 ? -18.173 2.260 19.368 1.00 97.38 90 THR A O 1
ATOM 690 N N . GLN A 1 91 ? -19.447 0.953 20.667 1.00 96.69 91 GLN A N 1
ATOM 691 C CA . GLN A 1 91 ? -18.935 -0.312 20.122 1.00 96.69 91 GLN A CA 1
ATOM 692 C C . GLN A 1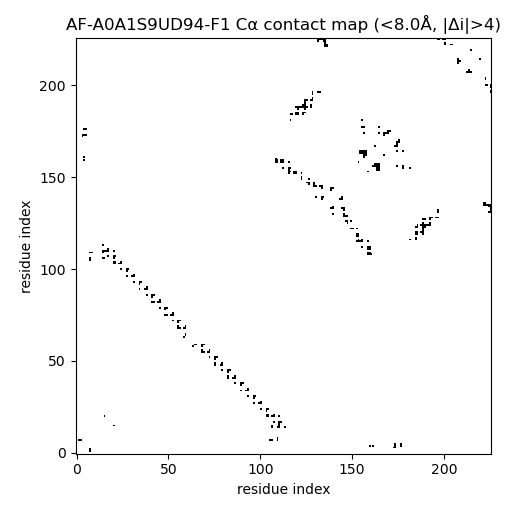 91 ? -19.287 -0.492 18.637 1.00 96.69 91 GLN A C 1
ATOM 694 O O . GLN A 1 91 ? -18.417 -0.861 17.842 1.00 96.69 91 GLN A O 1
ATOM 699 N N . ASP A 1 92 ? -20.519 -0.167 18.240 1.00 97.06 92 ASP A N 1
ATOM 700 C CA . ASP A 1 92 ? -20.942 -0.214 16.835 1.00 97.06 92 ASP A CA 1
ATOM 701 C C . ASP A 1 92 ? -20.154 0.777 15.964 1.00 97.06 92 ASP A C 1
ATOM 703 O O . ASP A 1 92 ? -19.779 0.475 14.825 1.00 97.06 92 ASP A O 1
ATOM 707 N N . GLU A 1 93 ? -19.888 1.979 16.477 1.00 96.62 93 GLU A N 1
ATOM 708 C CA . GLU A 1 93 ? -19.069 2.971 15.780 1.00 96.62 93 GLU A CA 1
ATOM 709 C C . GLU A 1 93 ? -17.605 2.544 15.666 1.00 96.62 93 GLU A C 1
ATOM 711 O O . GLU A 1 93 ? -17.024 2.680 14.585 1.00 96.62 93 GLU A O 1
ATOM 716 N N . LEU A 1 94 ? -17.033 1.957 16.721 1.00 96.50 94 LEU A N 1
ATOM 717 C CA . LEU A 1 94 ? -15.687 1.382 16.692 1.00 96.50 94 LEU A CA 1
ATOM 718 C C . LEU A 1 94 ? -15.558 0.310 15.612 1.00 96.50 94 LEU A C 1
ATOM 720 O O . LEU A 1 94 ? -14.603 0.344 14.837 1.00 96.50 94 LEU A O 1
ATOM 724 N N . SER A 1 95 ? -16.538 -0.591 15.493 1.00 95.38 95 SER A N 1
ATOM 725 C CA . SER A 1 95 ? -16.547 -1.605 14.432 1.00 95.38 95 SER A CA 1
ATOM 726 C C . SER A 1 95 ? -16.552 -0.967 13.037 1.00 95.38 95 SER A C 1
ATOM 728 O O . SER A 1 95 ? -15.743 -1.333 12.183 1.00 95.38 95 SER A O 1
ATOM 730 N N . LYS A 1 96 ? -17.382 0.062 12.813 1.00 96.00 96 LYS A N 1
ATOM 731 C CA . LYS A 1 96 ? -17.426 0.789 11.531 1.00 96.00 96 LYS A CA 1
ATOM 732 C C . LYS A 1 96 ? -16.115 1.517 11.223 1.00 96.00 96 LYS A C 1
ATOM 734 O O . LYS A 1 96 ? -15.719 1.596 10.057 1.00 96.00 96 LYS A O 1
ATOM 739 N N . VAL A 1 97 ? -15.463 2.101 12.230 1.00 96.75 97 VAL A N 1
ATOM 740 C CA . VAL A 1 97 ? -14.168 2.781 12.068 1.00 96.75 97 VAL A CA 1
ATOM 741 C C . VAL A 1 97 ? -13.065 1.769 11.771 1.00 96.75 97 VAL A C 1
ATOM 743 O O . VAL A 1 97 ? -12.287 2.001 10.846 1.00 96.75 97 VAL A O 1
ATOM 746 N N . ALA A 1 98 ? -13.044 0.626 12.459 1.00 92.88 98 ALA A N 1
ATOM 747 C CA . ALA A 1 98 ? -12.096 -0.455 12.203 1.00 92.88 98 ALA A CA 1
ATOM 748 C C . ALA A 1 98 ? -12.201 -0.976 10.757 1.00 92.88 98 ALA A C 1
ATOM 750 O O . ALA A 1 98 ? -11.188 -1.073 10.061 1.00 92.88 98 ALA A O 1
ATOM 751 N N . ASP A 1 99 ? -13.420 -1.193 10.255 1.00 92.75 99 ASP A N 1
ATOM 752 C CA . ASP A 1 99 ? -13.653 -1.608 8.866 1.00 92.75 99 ASP A CA 1
ATOM 753 C C . ASP A 1 99 ? -13.145 -0.571 7.854 1.00 92.75 99 ASP A C 1
ATOM 755 O O . ASP A 1 99 ? -12.509 -0.909 6.848 1.00 92.75 99 ASP A O 1
ATOM 759 N N . LYS A 1 100 ? -13.411 0.718 8.107 1.00 93.31 100 LYS A N 1
ATOM 760 C CA . LYS A 1 100 ? -12.907 1.815 7.265 1.00 93.31 100 LYS A CA 1
ATOM 761 C C . LYS A 1 100 ? -11.384 1.878 7.295 1.00 93.31 100 LYS A C 1
ATOM 763 O O . LYS A 1 100 ? -10.765 2.049 6.248 1.00 93.31 100 LYS A O 1
ATOM 768 N N . LYS A 1 101 ? -10.782 1.705 8.470 1.00 92.69 101 LYS A N 1
ATOM 769 C CA . LYS A 1 101 ? -9.331 1.728 8.659 1.00 92.69 101 LYS A CA 1
ATOM 770 C C . LYS A 1 101 ? -8.660 0.574 7.927 1.00 92.69 101 LYS A C 1
ATOM 772 O O . LYS A 1 101 ? -7.673 0.798 7.235 1.00 92.69 101 LYS A O 1
ATOM 777 N N . GLN A 1 102 ? -9.227 -0.631 7.986 1.00 90.69 102 GLN A N 1
ATOM 778 C CA . GLN A 1 102 ? -8.720 -1.772 7.225 1.00 90.69 102 GLN A CA 1
ATOM 779 C C . GLN A 1 102 ? -8.732 -1.492 5.713 1.00 90.69 102 GLN A C 1
ATOM 781 O O . GLN A 1 102 ? -7.749 -1.778 5.030 1.00 90.69 102 GLN A O 1
ATOM 786 N N . LYS A 1 103 ? -9.806 -0.886 5.189 1.00 89.12 103 LYS A N 1
ATOM 787 C CA . LYS A 1 103 ? -9.886 -0.475 3.774 1.00 89.12 103 LYS A CA 1
ATOM 788 C C . LYS A 1 103 ? -8.876 0.622 3.422 1.00 89.12 103 LYS A C 1
ATOM 790 O O . LYS A 1 103 ? -8.289 0.587 2.346 1.00 89.12 103 LYS A O 1
ATOM 795 N N . ALA A 1 104 ? -8.640 1.575 4.320 1.00 91.06 104 ALA A N 1
ATOM 796 C CA . ALA A 1 104 ? -7.635 2.616 4.116 1.00 91.06 104 ALA A CA 1
ATOM 797 C C . ALA A 1 104 ? -6.199 2.048 4.124 1.00 91.06 104 ALA A C 1
ATOM 799 O O . ALA A 1 104 ? -5.379 2.444 3.302 1.00 91.06 104 ALA A O 1
ATOM 800 N N . ILE A 1 105 ? -5.907 1.059 4.978 1.00 91.06 105 ILE A N 1
ATOM 801 C CA . ILE A 1 105 ? -4.620 0.338 4.982 1.00 91.06 105 ILE A CA 1
ATOM 802 C C . ILE A 1 105 ? -4.426 -0.447 3.680 1.00 91.06 105 ILE A C 1
ATOM 804 O O . ILE A 1 105 ? -3.348 -0.431 3.091 1.00 91.06 105 ILE A O 1
ATOM 808 N N . GLN A 1 106 ? -5.474 -1.109 3.195 1.00 88.94 106 GLN A N 1
ATOM 809 C CA . GLN A 1 106 ? -5.462 -1.755 1.883 1.00 88.94 106 GLN A CA 1
ATOM 810 C C . GLN A 1 106 ? -5.109 -0.754 0.770 1.00 88.94 106 GLN A C 1
ATOM 812 O O . GLN A 1 106 ? -4.248 -1.036 -0.062 1.00 88.94 106 GLN A O 1
ATOM 817 N N . GLU A 1 107 ? -5.684 0.449 0.794 1.00 90.44 107 GLU A N 1
ATOM 818 C CA . GLU A 1 107 ? -5.346 1.497 -0.173 1.00 90.44 107 GLU A CA 1
ATOM 819 C C . GLU A 1 107 ? -3.871 1.933 -0.092 1.00 90.44 107 GLU A C 1
ATOM 821 O O . GLU A 1 107 ? -3.260 2.152 -1.132 1.00 90.44 107 GLU A O 1
ATOM 826 N N . ILE A 1 108 ? -3.254 1.973 1.098 1.00 92.25 108 ILE A N 1
ATOM 827 C CA . ILE A 1 108 ? -1.804 2.225 1.235 1.00 92.25 108 ILE A CA 1
ATOM 828 C C . ILE A 1 108 ? -0.994 1.180 0.463 1.00 92.25 108 ILE A C 1
ATOM 830 O O . ILE A 1 108 ? -0.098 1.534 -0.306 1.00 92.25 108 ILE A O 1
ATOM 834 N N . HIS A 1 109 ? -1.305 -0.103 0.653 1.00 92.19 109 HIS A N 1
ATOM 835 C CA . HIS A 1 109 ? -0.626 -1.189 -0.054 1.00 92.19 109 HIS A CA 1
ATOM 836 C C . HIS A 1 109 ? -0.847 -1.111 -1.563 1.00 92.19 109 HIS A C 1
ATOM 838 O O . HIS A 1 109 ? 0.084 -1.301 -2.343 1.00 92.19 109 HIS A O 1
ATOM 844 N N . ARG A 1 110 ? -2.054 -0.737 -1.993 1.00 91.31 110 ARG A N 1
ATOM 845 C CA . ARG A 1 110 ? -2.339 -0.489 -3.404 1.00 91.31 110 ARG A CA 1
ATOM 846 C C . ARG A 1 110 ? -1.484 0.651 -3.966 1.00 91.31 110 ARG A C 1
ATOM 848 O O . ARG A 1 110 ? -0.864 0.479 -5.012 1.00 91.31 110 ARG A O 1
ATOM 855 N N . SER A 1 111 ? -1.395 1.784 -3.267 1.00 92.44 111 SER A N 1
ATOM 856 C CA . SER A 1 111 ? -0.553 2.924 -3.658 1.00 92.44 111 SER A CA 1
ATOM 857 C C . SER A 1 111 ? 0.927 2.553 -3.749 1.00 92.44 111 SER A C 1
ATOM 859 O O . SER A 1 111 ? 1.598 2.958 -4.698 1.00 92.44 111 SER A O 1
ATOM 861 N N . ARG A 1 112 ? 1.440 1.782 -2.785 1.00 94.19 112 ARG A N 1
ATOM 862 C CA . ARG A 1 112 ? 2.822 1.281 -2.791 1.00 94.19 112 ARG A CA 1
ATOM 863 C C . ARG A 1 112 ? 3.085 0.355 -3.971 1.00 94.19 112 ARG A C 1
ATOM 865 O O . ARG A 1 112 ? 4.059 0.562 -4.690 1.00 94.19 112 ARG A O 1
ATOM 872 N N . GLY A 1 113 ? 2.184 -0.594 -4.212 1.00 93.62 113 GLY A N 1
ATOM 873 C CA . GLY A 1 113 ? 2.250 -1.486 -5.361 1.00 93.62 113 GLY A CA 1
ATOM 874 C C . GLY A 1 113 ? 2.319 -0.726 -6.687 1.00 93.62 113 GLY A C 1
ATOM 875 O O . GLY A 1 113 ? 3.225 -0.965 -7.472 1.00 93.62 113 GLY A O 1
ATOM 876 N N . GLU A 1 114 ? 1.470 0.281 -6.912 1.00 92.88 114 GLU A N 1
ATOM 877 C CA . GLU A 1 114 ? 1.532 1.083 -8.149 1.00 92.88 114 GLU A CA 1
ATOM 878 C C . GLU A 1 114 ? 2.842 1.871 -8.316 1.00 92.88 114 GLU A C 1
ATOM 880 O O . GLU A 1 114 ? 3.336 2.043 -9.434 1.00 92.88 114 GLU A O 1
ATOM 885 N N . ILE A 1 115 ? 3.423 2.363 -7.218 1.00 94.50 115 ILE A N 1
ATOM 886 C CA . ILE A 1 115 ? 4.745 3.005 -7.248 1.00 94.50 115 ILE A CA 1
ATOM 887 C C . ILE A 1 115 ? 5.812 1.978 -7.647 1.00 94.50 115 ILE A C 1
ATOM 889 O O . ILE A 1 115 ? 6.645 2.263 -8.510 1.00 94.50 115 ILE A O 1
ATOM 893 N N . ALA A 1 116 ? 5.753 0.781 -7.063 1.00 95.56 116 ALA A N 1
ATOM 894 C CA . ALA A 1 116 ? 6.667 -0.317 -7.344 1.00 95.56 116 ALA A CA 1
ATOM 895 C C . ALA A 1 116 ? 6.600 -0.770 -8.803 1.00 95.56 116 ALA A C 1
ATOM 897 O O . ALA A 1 116 ? 7.636 -0.922 -9.447 1.00 95.56 116 ALA A O 1
ATOM 898 N N . ARG A 1 117 ? 5.391 -0.890 -9.359 1.00 95.19 117 ARG A N 1
ATOM 899 C CA . ARG A 1 117 ? 5.186 -1.215 -10.773 1.00 95.19 117 ARG A CA 1
ATOM 900 C C . ARG A 1 117 ? 5.835 -0.191 -11.693 1.00 95.19 117 ARG A C 1
ATOM 902 O O . ARG A 1 117 ? 6.655 -0.548 -12.530 1.00 95.19 117 ARG A O 1
ATOM 909 N N . LYS A 1 118 ? 5.565 1.105 -11.491 1.00 95.25 118 LYS A N 1
ATOM 910 C CA . LYS A 1 118 ? 6.192 2.182 -12.286 1.00 95.25 118 LYS A CA 1
ATOM 911 C C . LYS A 1 118 ? 7.716 2.165 -12.193 1.00 95.25 118 LYS A C 1
ATOM 913 O O . LYS A 1 118 ? 8.401 2.424 -13.182 1.00 95.25 118 LYS A O 1
ATOM 918 N N . HIS A 1 119 ? 8.247 1.874 -11.008 1.00 95.69 119 HIS A N 1
ATOM 919 C CA . HIS A 1 119 ? 9.683 1.723 -10.790 1.00 95.69 119 HIS A CA 1
ATOM 920 C C . HIS A 1 119 ? 10.255 0.521 -11.555 1.00 95.69 119 HIS A C 1
ATOM 922 O O . HIS A 1 119 ? 11.262 0.666 -12.246 1.00 95.69 119 HIS A O 1
ATOM 928 N N . ASN A 1 120 ? 9.588 -0.632 -11.504 1.00 96.06 120 ASN A N 1
ATOM 929 C CA . ASN A 1 120 ? 9.995 -1.848 -12.211 1.00 96.06 120 ASN A CA 1
ATOM 930 C C . ASN A 1 120 ? 9.927 -1.679 -13.739 1.00 96.06 120 ASN A C 1
ATOM 932 O O . ASN A 1 120 ? 10.889 -2.016 -14.430 1.00 96.06 120 ASN A O 1
ATOM 936 N N . VAL A 1 121 ? 8.857 -1.064 -14.258 1.00 96.81 121 VAL A N 1
ATOM 937 C CA . VAL A 1 121 ? 8.722 -0.682 -15.677 1.00 96.81 121 VAL A CA 1
ATOM 938 C C . VAL A 1 121 ? 9.891 0.203 -16.109 1.00 96.81 121 VAL A C 1
ATOM 940 O O . VAL A 1 121 ? 10.505 -0.037 -17.147 1.00 96.81 121 VAL A O 1
ATOM 943 N N . LYS A 1 122 ? 10.252 1.208 -15.298 1.00 96.00 122 LYS A N 1
ATOM 944 C CA . LYS A 1 122 ? 11.393 2.091 -15.575 1.00 96.00 122 LYS A CA 1
ATOM 945 C C . LYS A 1 122 ? 12.719 1.328 -15.624 1.00 96.00 122 LYS A C 1
ATOM 947 O O . LYS A 1 122 ? 13.526 1.613 -16.504 1.00 96.00 122 LYS A O 1
ATOM 952 N N . ILE A 1 123 ? 12.958 0.396 -14.698 1.00 94.56 123 ILE A N 1
ATOM 953 C CA . ILE A 1 123 ? 14.180 -0.425 -14.691 1.00 94.56 123 ILE A CA 1
ATOM 954 C C . ILE A 1 123 ? 14.297 -1.215 -15.990 1.00 94.56 123 ILE A C 1
ATOM 956 O O . ILE A 1 123 ? 15.333 -1.143 -16.652 1.00 94.56 123 ILE A O 1
ATOM 960 N N . GLU A 1 124 ? 13.242 -1.946 -16.359 1.00 94.75 124 GLU A N 1
ATOM 961 C CA . GLU A 1 124 ? 13.259 -2.757 -17.575 1.00 94.75 124 GLU A CA 1
ATOM 962 C C . GLU A 1 124 ? 13.411 -1.873 -18.810 1.00 94.75 124 GLU A C 1
ATOM 964 O O . GLU A 1 124 ? 14.277 -2.137 -19.641 1.00 94.75 124 GLU A O 1
ATOM 969 N N . ARG A 1 125 ? 12.682 -0.756 -18.883 1.00 96.00 125 ARG A N 1
ATOM 970 C CA . ARG A 1 125 ? 12.841 0.228 -19.957 1.00 96.00 125 ARG A CA 1
ATOM 971 C C . ARG A 1 125 ? 14.289 0.688 -20.106 1.00 96.00 125 ARG A C 1
ATOM 973 O O . ARG A 1 125 ? 14.855 0.592 -21.190 1.00 96.00 125 ARG A O 1
ATOM 980 N N . ASP A 1 126 ? 14.890 1.191 -19.029 1.00 95.19 126 ASP A N 1
ATOM 981 C CA . ASP A 1 126 ? 16.244 1.748 -19.054 1.00 95.19 126 ASP A CA 1
ATOM 982 C C . ASP A 1 126 ? 17.260 0.665 -19.481 1.00 95.19 126 ASP A C 1
ATOM 984 O O . ASP A 1 126 ? 18.123 0.906 -20.329 1.00 95.19 126 ASP A O 1
ATOM 988 N N . LYS A 1 127 ? 17.115 -0.559 -18.960 1.00 92.62 127 LYS A N 1
ATOM 989 C CA . LYS A 1 127 ? 17.921 -1.728 -19.344 1.00 92.62 127 LYS A CA 1
ATOM 990 C C . LYS A 1 127 ? 17.786 -2.069 -20.832 1.00 92.62 127 LYS A C 1
ATOM 992 O O . LYS A 1 127 ? 18.806 -2.254 -21.493 1.00 92.62 127 LYS A O 1
ATOM 997 N N . TYR A 1 128 ? 16.566 -2.135 -21.365 1.00 93.12 128 TYR A N 1
ATOM 998 C CA . TYR A 1 128 ? 16.329 -2.463 -22.774 1.00 93.12 128 TYR A CA 1
ATOM 999 C C . TYR A 1 128 ? 16.826 -1.373 -23.729 1.00 93.12 128 TYR A C 1
ATOM 1001 O O . TYR A 1 128 ? 17.306 -1.703 -24.813 1.00 93.12 128 TYR A O 1
ATOM 1009 N N . VAL A 1 129 ? 16.773 -0.097 -23.330 1.00 94.31 129 VAL A N 1
ATOM 1010 C CA . VAL A 1 129 ? 17.360 1.007 -24.109 1.00 94.31 129 VAL A CA 1
ATOM 1011 C C . VAL A 1 129 ? 18.876 0.841 -24.229 1.00 94.31 129 VAL A C 1
ATOM 1013 O O . VAL A 1 129 ? 19.410 0.870 -25.337 1.00 94.31 129 VAL A O 1
ATOM 1016 N N . ALA A 1 130 ? 19.577 0.626 -23.110 1.00 93.31 130 ALA A N 1
ATOM 1017 C CA . ALA A 1 130 ? 21.029 0.440 -23.137 1.00 93.31 130 ALA A CA 1
ATOM 1018 C C . ALA A 1 130 ? 21.438 -0.834 -23.890 1.00 93.31 130 ALA A C 1
ATOM 1020 O O . ALA A 1 130 ? 22.386 -0.807 -24.673 1.00 93.31 130 ALA A O 1
ATOM 1021 N N . TRP A 1 131 ? 20.699 -1.932 -23.702 1.00 91.62 131 TRP A N 1
ATOM 1022 C CA . TRP A 1 131 ? 20.929 -3.176 -24.434 1.00 91.62 131 TRP A CA 1
ATOM 1023 C C . TRP A 1 131 ? 20.791 -2.991 -25.949 1.00 91.62 131 TRP A C 1
ATOM 1025 O O . TRP A 1 131 ? 21.667 -3.431 -26.691 1.00 91.62 131 TRP A O 1
ATOM 1035 N N . GLY A 1 132 ? 19.734 -2.311 -26.405 1.00 90.69 132 GLY A N 1
ATOM 1036 C CA . GLY A 1 132 ? 19.500 -2.041 -27.825 1.00 90.69 132 GLY A CA 1
ATOM 1037 C C . GLY A 1 132 ? 20.633 -1.236 -28.465 1.00 90.69 132 GLY A C 1
ATOM 1038 O O . GLY A 1 132 ? 21.178 -1.631 -29.498 1.00 90.69 132 GLY A O 1
ATOM 1039 N N . PHE A 1 133 ? 21.091 -0.182 -27.778 1.00 91.56 133 PHE A N 1
ATOM 1040 C CA . PHE A 1 133 ? 22.264 0.582 -28.203 1.00 91.56 133 PHE A CA 1
ATOM 1041 C C . PHE A 1 133 ? 23.518 -0.298 -28.283 1.00 91.56 133 PHE A C 1
ATOM 1043 O O . PHE A 1 133 ? 24.174 -0.346 -29.322 1.00 91.56 133 PHE A O 1
ATOM 1050 N N . ASN A 1 134 ? 23.842 -1.031 -27.212 1.00 92.56 134 ASN A N 1
ATOM 1051 C CA . ASN A 1 134 ? 25.040 -1.871 -27.178 1.00 92.56 134 ASN A CA 1
ATOM 1052 C C . ASN A 1 134 ? 25.032 -2.909 -28.310 1.00 92.56 134 ASN A C 1
ATOM 1054 O O . ASN A 1 134 ? 26.054 -3.107 -28.966 1.00 92.56 134 ASN A O 1
ATOM 1058 N N . ARG A 1 135 ? 23.866 -3.502 -28.588 1.00 89.62 135 ARG A N 1
ATOM 1059 C CA . ARG A 1 135 ? 23.660 -4.475 -29.666 1.00 89.62 135 ARG A CA 1
ATOM 1060 C C . ARG A 1 135 ? 23.883 -3.899 -31.055 1.00 89.62 135 ARG A C 1
ATOM 1062 O O . ARG A 1 135 ? 24.494 -4.553 -31.896 1.00 89.62 135 ARG A O 1
ATOM 1069 N N . ALA A 1 136 ? 23.411 -2.686 -31.316 1.00 88.06 136 ALA A N 1
ATOM 1070 C CA . ALA A 1 136 ? 23.615 -2.051 -32.613 1.00 88.06 136 ALA A CA 1
ATOM 1071 C C . ALA A 1 136 ? 25.093 -1.776 -32.913 1.00 88.06 136 ALA A C 1
ATOM 1073 O O . ALA A 1 136 ? 25.521 -1.870 -34.061 1.00 88.06 136 ALA A O 1
ATOM 1074 N N . PHE A 1 137 ? 25.889 -1.480 -31.887 1.00 87.19 137 PHE A N 1
ATOM 1075 C CA . PHE A 1 137 ? 27.322 -1.232 -32.045 1.00 87.19 137 PHE A CA 1
ATOM 1076 C C . PHE A 1 137 ? 28.194 -2.475 -31.818 1.00 87.19 137 PHE A C 1
ATOM 1078 O O . PHE A 1 137 ? 29.411 -2.385 -31.964 1.00 87.19 137 PHE A O 1
ATOM 1085 N N . GLY A 1 138 ? 27.598 -3.631 -31.503 1.00 87.31 138 GLY A N 1
ATOM 1086 C CA . GLY A 1 138 ? 28.328 -4.874 -31.235 1.00 87.31 138 GLY A CA 1
ATOM 1087 C C . GLY A 1 138 ? 29.257 -4.772 -30.024 1.00 87.31 138 GLY A C 1
ATOM 1088 O O . GLY A 1 138 ? 30.362 -5.314 -30.038 1.00 87.31 138 GLY A O 1
ATOM 1089 N N . ILE A 1 139 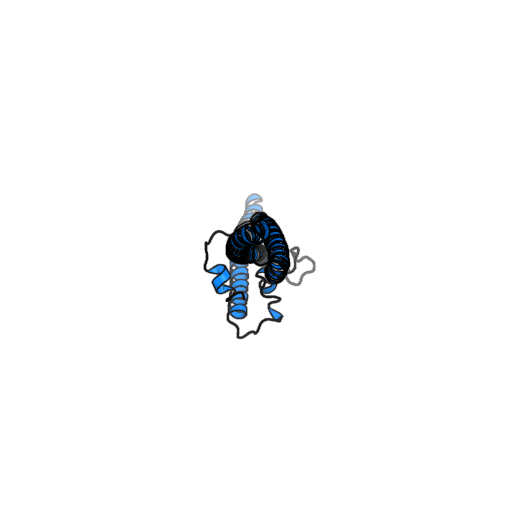? 28.854 -4.003 -29.009 1.00 89.94 139 ILE A N 1
ATOM 1090 C CA . ILE A 1 139 ? 29.658 -3.720 -27.813 1.00 89.94 139 ILE A CA 1
ATOM 1091 C C . ILE A 1 139 ? 29.098 -4.383 -26.550 1.00 89.94 139 ILE A C 1
ATOM 1093 O O . ILE A 1 139 ? 29.487 -3.994 -25.454 1.00 89.94 139 ILE A O 1
ATOM 1097 N N . GLU A 1 140 ? 28.213 -5.380 -26.658 1.00 85.62 140 GLU A N 1
ATOM 1098 C CA . GLU A 1 140 ? 27.590 -6.020 -25.484 1.00 85.62 140 GLU A CA 1
ATOM 1099 C C . GLU A 1 140 ? 28.602 -6.666 -24.521 1.00 85.62 140 GLU A C 1
ATOM 1101 O O . GLU A 1 140 ? 28.406 -6.647 -23.308 1.00 85.62 140 GLU A O 1
ATOM 1106 N N . GLU A 1 141 ? 29.700 -7.209 -25.048 1.00 84.62 141 GLU A N 1
ATOM 1107 C CA . GLU A 1 141 ? 30.772 -7.844 -24.262 1.00 84.62 141 GLU A CA 1
ATOM 1108 C C . GLU A 1 141 ? 31.972 -6.907 -24.032 1.00 84.62 141 GLU A C 1
ATOM 1110 O O . GLU A 1 141 ? 33.023 -7.317 -23.539 1.00 84.62 141 GLU A O 1
ATOM 1115 N N . ASN A 1 142 ? 31.836 -5.631 -24.399 1.00 83.69 142 ASN A N 1
ATOM 1116 C CA . ASN A 1 142 ? 32.917 -4.659 -24.339 1.00 83.69 142 ASN A CA 1
ATOM 1117 C C . ASN A 1 142 ? 32.949 -3.929 -22.982 1.00 83.69 142 ASN A C 1
ATOM 1119 O O . ASN A 1 142 ? 31.918 -3.661 -22.364 1.00 83.69 142 ASN A O 1
ATOM 1123 N N . VAL A 1 143 ? 34.145 -3.527 -22.543 1.00 85.50 143 VAL A N 1
ATOM 1124 C CA . VAL A 1 143 ? 34.343 -2.656 -21.369 1.00 85.50 143 VAL A CA 1
ATOM 1125 C C . VAL A 1 143 ? 33.729 -1.262 -21.546 1.00 85.50 143 VAL A C 1
ATOM 1127 O O . VAL A 1 143 ? 33.496 -0.567 -20.563 1.00 85.50 143 VAL A O 1
ATOM 1130 N N . PHE A 1 144 ? 33.459 -0.857 -22.790 1.00 86.06 144 PHE A N 1
ATOM 1131 C CA . PHE A 1 144 ? 32.827 0.417 -23.142 1.00 86.06 144 PHE A CA 1
ATOM 1132 C C . PHE A 1 144 ? 31.307 0.325 -23.329 1.00 86.06 144 PHE A C 1
ATOM 1134 O O . PHE A 1 144 ? 30.706 1.260 -23.858 1.00 86.06 144 PHE A O 1
ATOM 1141 N N . GLN A 1 145 ? 30.678 -0.785 -22.934 1.00 89.88 145 GLN A N 1
ATOM 1142 C CA . GLN A 1 145 ? 29.227 -0.911 -23.015 1.00 89.88 145 GLN A CA 1
ATOM 1143 C C . GLN A 1 145 ? 28.526 0.160 -22.165 1.00 89.88 145 GLN A C 1
ATOM 1145 O O . GLN A 1 145 ? 29.010 0.576 -21.107 1.00 89.88 145 GLN A O 1
ATOM 1150 N N . LEU A 1 146 ? 27.349 0.591 -22.609 1.00 89.19 146 LEU A N 1
ATOM 1151 C CA . LEU A 1 146 ? 26.513 1.477 -21.816 1.00 89.19 146 LEU A CA 1
ATOM 1152 C C . LEU A 1 146 ? 25.867 0.692 -20.678 1.00 89.19 146 LEU A C 1
ATOM 1154 O O . LEU A 1 146 ? 25.197 -0.318 -20.903 1.00 89.19 146 LEU A O 1
ATOM 1158 N N . HIS A 1 147 ? 26.024 1.208 -19.464 1.00 87.81 147 HIS A N 1
ATOM 1159 C CA . HIS A 1 147 ? 25.349 0.708 -18.277 1.00 87.81 147 HIS A CA 1
ATOM 1160 C C . HIS A 1 147 ? 24.340 1.737 -17.789 1.00 87.81 147 HIS A C 1
ATOM 1162 O O . HIS A 1 147 ? 24.639 2.927 -17.675 1.00 87.81 147 HIS A O 1
ATOM 1168 N N . THR A 1 148 ? 23.145 1.270 -17.455 1.00 88.69 148 THR A N 1
ATOM 1169 C CA . THR A 1 148 ? 22.189 2.079 -16.708 1.00 88.69 148 THR A CA 1
ATOM 1170 C C . THR A 1 148 ? 22.454 1.948 -15.218 1.00 88.69 148 THR A C 1
ATOM 1172 O O . THR A 1 148 ? 23.009 0.954 -14.745 1.00 88.69 148 THR A O 1
ATOM 1175 N N . VAL A 1 149 ? 22.040 2.955 -14.448 1.00 87.12 149 VAL A N 1
ATOM 1176 C CA . VAL A 1 149 ? 21.900 2.765 -13.005 1.00 87.12 149 VAL A CA 1
ATOM 1177 C C . VAL A 1 149 ? 20.842 1.682 -12.823 1.00 87.12 149 VAL A C 1
ATOM 1179 O O . VAL A 1 149 ? 19.704 1.875 -13.246 1.00 87.12 149 VAL A O 1
ATOM 1182 N N . GLN A 1 150 ? 21.225 0.550 -12.234 1.00 70.94 150 GLN A N 1
ATOM 1183 C CA . GLN A 1 150 ? 20.336 -0.585 -11.989 1.00 70.94 150 GLN A CA 1
ATOM 1184 C C . GLN A 1 150 ? 19.882 -0.574 -10.528 1.00 70.94 150 GLN A C 1
ATOM 1186 O O . GLN A 1 150 ? 20.473 -1.266 -9.691 1.00 70.94 150 GLN A O 1
ATOM 1191 N N . PRO A 1 151 ? 18.859 0.221 -10.161 1.00 80.62 151 PRO A N 1
ATOM 1192 C CA . PRO A 1 151 ? 18.224 0.004 -8.880 1.00 80.62 151 PRO A CA 1
ATOM 1193 C C . PRO A 1 151 ? 17.601 -1.394 -8.888 1.00 80.62 151 PRO A C 1
ATOM 1195 O O . PRO A 1 151 ? 17.148 -1.886 -9.921 1.00 80.62 151 PRO A O 1
ATOM 1198 N N . ARG A 1 152 ? 17.589 -2.048 -7.726 1.00 87.69 152 ARG A N 1
ATOM 1199 C CA . ARG A 1 152 ? 16.896 -3.330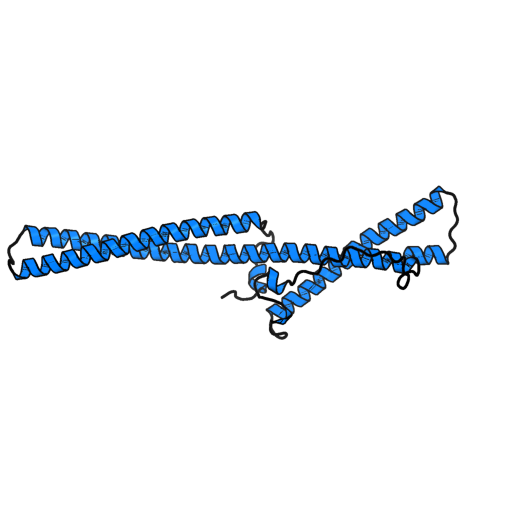 -7.585 1.00 87.69 152 ARG A CA 1
ATOM 1200 C C . ARG A 1 152 ? 15.406 -3.137 -7.866 1.00 87.69 152 ARG A C 1
ATOM 1202 O O . ARG A 1 152 ? 14.824 -2.126 -7.454 1.00 87.69 152 ARG A O 1
ATOM 1209 N N . SER A 1 153 ? 14.811 -4.118 -8.538 1.00 91.00 153 SER A N 1
ATOM 1210 C CA . SER A 1 153 ? 13.360 -4.207 -8.677 1.00 91.00 153 SER A CA 1
ATOM 1211 C C . SER A 1 153 ? 12.716 -4.322 -7.299 1.00 91.00 153 SER A C 1
ATOM 1213 O O . SER A 1 153 ? 13.282 -4.918 -6.378 1.00 91.00 153 SER A O 1
ATOM 1215 N N . MET A 1 154 ? 11.537 -3.729 -7.161 1.00 95.62 154 MET A N 1
ATOM 1216 C CA . MET A 1 154 ? 10.730 -3.820 -5.953 1.00 95.62 154 MET A CA 1
ATOM 1217 C C . MET A 1 154 ? 9.902 -5.107 -5.985 1.00 95.62 154 MET A C 1
ATOM 1219 O O . MET A 1 154 ? 9.303 -5.439 -7.011 1.00 95.62 154 MET A O 1
ATOM 1223 N N . ASP A 1 155 ? 9.870 -5.823 -4.860 1.00 95.75 155 ASP A N 1
ATOM 1224 C CA . ASP A 1 155 ? 9.075 -7.042 -4.699 1.00 95.75 155 ASP A CA 1
ATOM 1225 C C . ASP A 1 155 ? 7.592 -6.672 -4.578 1.00 95.75 155 ASP A C 1
ATOM 1227 O O . ASP A 1 155 ? 7.155 -6.110 -3.570 1.00 95.75 155 ASP A O 1
ATOM 1231 N N . LEU A 1 156 ? 6.811 -6.994 -5.611 1.00 94.62 156 LEU A N 1
ATOM 1232 C CA . LEU A 1 156 ? 5.389 -6.660 -5.661 1.00 94.62 156 LEU A CA 1
ATOM 1233 C C . LEU A 1 156 ? 4.600 -7.293 -4.504 1.00 94.62 156 LEU A C 1
ATOM 1235 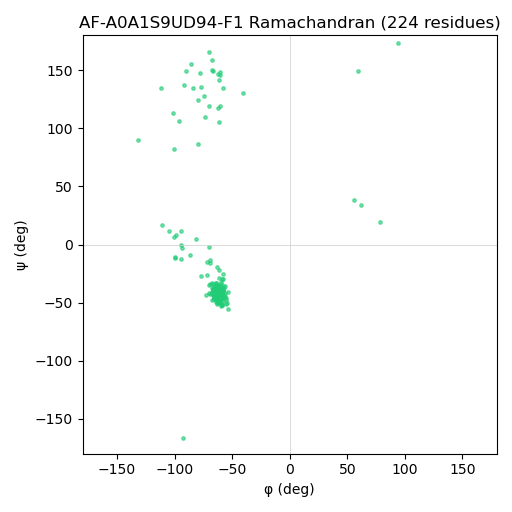O O . LEU A 1 156 ? 3.657 -6.678 -4.014 1.00 94.62 156 LEU A O 1
ATOM 1239 N N . GLY A 1 157 ? 4.991 -8.472 -4.013 1.00 93.94 157 GLY A N 1
ATOM 1240 C CA . GLY A 1 157 ? 4.327 -9.091 -2.866 1.00 93.94 157 GLY A CA 1
ATOM 1241 C C . GLY A 1 157 ? 4.494 -8.263 -1.590 1.00 93.94 157 GLY A C 1
ATOM 1242 O O . GLY A 1 157 ? 3.527 -8.038 -0.856 1.00 93.94 157 GLY A O 1
ATOM 1243 N N . VAL A 1 158 ? 5.701 -7.738 -1.349 1.00 94.62 158 VAL A N 1
ATOM 1244 C CA . VAL A 1 158 ? 5.969 -6.849 -0.206 1.00 94.62 158 VAL A CA 1
ATOM 1245 C C . VAL A 1 158 ? 5.168 -5.560 -0.340 1.00 94.62 158 VAL A C 1
ATOM 1247 O O . VAL A 1 158 ? 4.525 -5.123 0.617 1.00 94.62 158 VAL A O 1
ATOM 1250 N N . GLU A 1 159 ? 5.182 -4.959 -1.526 1.00 94.88 159 GLU A N 1
ATOM 1251 C CA . GLU A 1 159 ? 4.580 -3.645 -1.738 1.00 94.88 159 GLU A CA 1
ATOM 1252 C C . GLU A 1 159 ? 3.047 -3.686 -1.675 1.00 94.88 159 GLU A C 1
ATOM 1254 O O . GLU A 1 159 ? 2.443 -2.799 -1.068 1.00 94.88 159 GLU A O 1
ATOM 1259 N N . TYR A 1 160 ? 2.419 -4.768 -2.150 1.00 93.19 160 TYR A N 1
ATOM 1260 C CA . TYR A 1 160 ? 0.981 -5.013 -1.987 1.00 93.19 160 TYR A CA 1
ATOM 1261 C C . TYR A 1 160 ? 0.587 -5.607 -0.619 1.00 93.19 160 TYR A C 1
ATOM 1263 O O . TYR A 1 160 ? -0.592 -5.876 -0.388 1.00 93.19 160 TYR A O 1
ATOM 1271 N N . GLY A 1 161 ? 1.527 -5.766 0.320 1.00 91.06 161 GLY A N 1
ATOM 1272 C CA . GLY A 1 161 ? 1.228 -6.175 1.699 1.00 91.06 161 GLY A CA 1
ATOM 1273 C C . GLY A 1 161 ? 0.956 -7.669 1.894 1.00 91.06 161 GLY A C 1
ATOM 1274 O O . GLY A 1 161 ? 0.377 -8.047 2.910 1.00 91.06 161 GLY A O 1
ATOM 1275 N N . LEU A 1 162 ? 1.374 -8.514 0.949 1.00 90.50 162 LEU A N 1
ATOM 1276 C CA . LEU A 1 162 ? 1.263 -9.975 1.028 1.00 90.50 162 LEU A CA 1
ATOM 1277 C C . LEU A 1 162 ? 2.526 -10.653 1.582 1.00 90.50 162 LEU A C 1
ATOM 1279 O O . LEU A 1 162 ? 2.486 -11.827 1.938 1.00 90.50 162 LEU A O 1
ATOM 1283 N N . GLY A 1 163 ? 3.635 -9.916 1.679 1.00 90.81 163 GLY A N 1
ATOM 1284 C CA . GLY A 1 163 ? 4.951 -10.466 2.014 1.00 90.81 163 GLY A CA 1
ATOM 1285 C C . GLY A 1 163 ? 5.766 -10.799 0.764 1.00 90.81 163 GLY A C 1
ATOM 1286 O O . GLY A 1 163 ? 5.282 -10.665 -0.354 1.00 90.81 163 GLY A O 1
ATOM 1287 N N . ALA A 1 164 ? 7.030 -11.186 0.943 1.00 93.62 164 ALA A N 1
ATOM 1288 C CA . ALA A 1 164 ? 7.933 -11.421 -0.183 1.00 93.62 164 ALA A CA 1
ATOM 1289 C C . ALA A 1 164 ? 7.382 -12.488 -1.135 1.00 93.62 164 ALA A C 1
ATOM 1291 O O . ALA A 1 164 ? 6.950 -13.553 -0.687 1.00 93.62 164 ALA A O 1
ATOM 1292 N N . ILE A 1 165 ? 7.442 -12.236 -2.445 1.00 92.19 165 ILE A N 1
ATOM 1293 C CA . ILE A 1 165 ? 6.881 -13.148 -3.453 1.00 92.19 165 ILE A CA 1
ATOM 1294 C C . ILE A 1 165 ? 7.503 -14.549 -3.374 1.00 92.19 165 ILE A C 1
ATOM 1296 O O . ILE A 1 165 ? 6.836 -15.544 -3.638 1.00 92.19 165 ILE A O 1
ATOM 1300 N N . SER A 1 166 ? 8.765 -14.638 -2.943 1.00 92.38 166 SER A N 1
ATOM 1301 C CA . SER A 1 166 ? 9.497 -15.893 -2.729 1.00 92.38 166 SER A CA 1
ATOM 1302 C C . SER A 1 166 ? 8.986 -16.729 -1.554 1.00 92.38 166 SER A C 1
ATOM 1304 O O . SER A 1 166 ? 9.336 -17.900 -1.445 1.00 92.38 166 SER A O 1
ATOM 1306 N N . THR A 1 167 ? 8.193 -16.132 -0.665 1.00 93.25 167 THR A N 1
ATOM 1307 C CA . THR A 1 167 ? 7.609 -16.794 0.512 1.00 93.25 167 THR A CA 1
ATOM 1308 C C . THR A 1 167 ? 6.155 -17.208 0.299 1.00 93.25 167 THR A C 1
ATOM 1310 O O . THR A 1 167 ? 5.606 -17.941 1.119 1.00 93.25 167 THR A O 1
ATOM 1313 N N . LEU A 1 168 ? 5.533 -16.754 -0.792 1.00 91.50 168 LEU A N 1
ATOM 1314 C CA . LEU A 1 168 ? 4.180 -17.145 -1.170 1.00 91.50 168 LEU A CA 1
ATOM 1315 C C . LEU A 1 168 ? 4.183 -18.537 -1.808 1.00 91.50 168 LEU A C 1
ATOM 1317 O O . LEU A 1 168 ? 5.123 -18.909 -2.509 1.00 91.50 168 LEU A O 1
ATOM 1321 N N . ASP A 1 169 ? 3.099 -19.281 -1.592 1.00 92.44 169 ASP A N 1
ATOM 1322 C CA . ASP A 1 169 ? 2.864 -20.559 -2.262 1.00 92.44 169 ASP A CA 1
ATOM 1323 C C . ASP A 1 169 ? 2.799 -20.340 -3.790 1.00 92.44 169 ASP A C 1
ATOM 1325 O O . ASP A 1 169 ? 1.912 -19.604 -4.242 1.00 92.44 169 ASP A O 1
ATOM 1329 N N . PRO A 1 170 ? 3.693 -20.958 -4.590 1.00 93.12 170 PRO A N 1
ATOM 1330 C CA . PRO A 1 170 ? 3.706 -20.817 -6.047 1.00 93.12 170 PRO A CA 1
ATOM 1331 C C . PRO A 1 170 ? 2.396 -21.225 -6.732 1.00 93.12 170 PRO A C 1
ATOM 1333 O O . PRO A 1 170 ? 2.079 -20.737 -7.819 1.00 93.12 170 PRO A O 1
ATOM 1336 N N . ASP A 1 171 ? 1.609 -22.098 -6.102 1.00 93.12 171 ASP A N 1
ATOM 1337 C CA . ASP A 1 171 ? 0.325 -22.533 -6.639 1.00 93.12 171 ASP A CA 1
ATOM 1338 C C . ASP A 1 171 ? -0.845 -21.616 -6.256 1.00 93.12 171 ASP A C 1
ATOM 1340 O O . ASP A 1 171 ? -1.928 -21.733 -6.848 1.00 93.12 171 ASP A O 1
ATOM 1344 N N . SER A 1 172 ? -0.628 -20.655 -5.353 1.00 92.62 172 SER A N 1
ATOM 1345 C CA . SER A 1 172 ? -1.654 -19.704 -4.919 1.00 92.62 172 SER A CA 1
ATOM 1346 C C . SER A 1 172 ? -2.073 -18.725 -6.022 1.00 92.62 172 SER A C 1
ATOM 1348 O O . SER A 1 172 ? -1.289 -18.342 -6.896 1.00 92.62 172 SER A O 1
ATOM 1350 N N . GLU A 1 173 ? -3.332 -18.275 -5.966 1.00 91.69 173 GLU A N 1
ATOM 1351 C CA . GLU A 1 173 ? -3.833 -17.234 -6.875 1.00 91.69 173 GLU A CA 1
ATOM 1352 C C . GLU A 1 173 ? -3.051 -15.924 -6.729 1.00 91.69 173 GLU A C 1
ATOM 1354 O O . GLU A 1 173 ? -2.773 -15.268 -7.731 1.00 91.69 173 GLU A O 1
ATOM 1359 N N . ASP A 1 174 ? -2.659 -15.569 -5.503 1.00 90.81 174 ASP A N 1
ATOM 1360 C CA . ASP A 1 174 ? -1.915 -14.343 -5.213 1.00 90.81 174 ASP A CA 1
ATOM 1361 C C . ASP A 1 174 ? -0.515 -14.369 -5.839 1.00 90.81 174 ASP A C 1
ATOM 1363 O O . ASP A 1 174 ? -0.122 -13.400 -6.492 1.00 90.81 174 ASP A O 1
ATOM 1367 N N . TRP A 1 175 ? 0.213 -15.488 -5.724 1.00 93.88 175 TRP A N 1
ATOM 1368 C CA . TRP A 1 175 ? 1.515 -15.644 -6.379 1.00 93.88 175 TRP A CA 1
ATOM 1369 C C . TRP A 1 175 ? 1.382 -15.554 -7.899 1.00 93.88 175 TRP A C 1
ATOM 1371 O O . TRP A 1 175 ? 2.071 -14.756 -8.537 1.00 93.88 175 TRP A O 1
ATOM 1381 N N . LYS A 1 176 ? 0.443 -16.309 -8.486 1.00 94.25 176 LYS A N 1
ATOM 1382 C CA . LYS A 1 176 ? 0.207 -16.321 -9.942 1.00 94.25 176 LYS A CA 1
ATOM 1383 C C . LYS A 1 176 ? -0.145 -14.931 -10.462 1.00 94.25 176 LYS A C 1
ATOM 1385 O O . LYS A 1 176 ? 0.343 -14.515 -11.513 1.00 94.25 176 LYS A O 1
ATOM 1390 N N . PHE A 1 177 ? -0.966 -14.199 -9.715 1.00 92.56 177 PHE A N 1
ATOM 1391 C CA . PHE A 1 177 ? -1.358 -12.843 -10.059 1.00 92.56 177 PHE A CA 1
ATOM 1392 C C . PHE A 1 177 ? -0.173 -11.867 -10.006 1.00 92.56 177 PHE A C 1
ATOM 1394 O O . PHE A 1 177 ? 0.031 -11.111 -10.956 1.00 92.56 177 PHE A O 1
ATOM 1401 N N . LEU A 1 178 ? 0.634 -11.909 -8.941 1.00 93.81 178 LEU A N 1
ATOM 1402 C CA . LEU A 1 178 ? 1.823 -11.063 -8.788 1.00 93.81 178 LEU A CA 1
ATOM 1403 C C . LEU A 1 178 ? 2.886 -11.343 -9.857 1.00 93.81 178 LEU A C 1
ATOM 1405 O O . LEU A 1 178 ? 3.467 -10.408 -10.404 1.00 93.81 178 LEU A O 1
ATOM 1409 N N . VAL A 1 179 ? 3.122 -12.613 -10.196 1.00 94.25 179 VAL A N 1
ATOM 1410 C CA . VAL A 1 179 ? 4.071 -12.991 -11.254 1.00 94.25 179 VAL A CA 1
ATOM 1411 C C . VAL A 1 179 ? 3.603 -12.495 -12.616 1.00 94.25 179 VAL A C 1
ATOM 1413 O O . VAL A 1 179 ? 4.390 -11.899 -13.349 1.00 94.25 179 VAL A O 1
ATOM 1416 N N . ASN A 1 180 ? 2.322 -12.678 -12.943 1.00 94.94 180 ASN A N 1
ATOM 1417 C CA . ASN A 1 180 ? 1.751 -12.149 -14.180 1.00 94.94 180 ASN A CA 1
ATOM 1418 C C . ASN A 1 180 ? 1.858 -10.615 -14.238 1.00 94.94 180 ASN A C 1
ATOM 1420 O O . ASN A 1 180 ? 2.192 -10.051 -15.274 1.00 94.94 180 ASN A O 1
ATOM 1424 N N . MET A 1 181 ? 1.639 -9.928 -13.117 1.00 93.69 181 MET A N 1
ATOM 1425 C CA . MET A 1 181 ? 1.827 -8.481 -13.036 1.00 93.69 181 MET A CA 1
ATOM 1426 C C . MET A 1 181 ? 3.285 -8.070 -13.279 1.00 93.69 181 MET A C 1
ATOM 1428 O O . MET A 1 181 ? 3.533 -7.148 -14.048 1.00 93.69 181 MET A O 1
ATOM 1432 N N . GLY A 1 182 ? 4.252 -8.788 -12.703 1.00 94.94 182 GLY A N 1
ATOM 1433 C CA . GLY A 1 182 ? 5.671 -8.559 -12.984 1.00 94.94 182 GLY A CA 1
ATOM 1434 C C . GLY A 1 182 ? 6.023 -8.761 -14.463 1.00 94.94 182 GLY A C 1
ATOM 1435 O O . GLY A 1 182 ? 6.764 -7.966 -15.033 1.00 94.94 182 GLY A O 1
ATOM 1436 N N . GLN A 1 183 ? 5.441 -9.773 -15.115 1.00 96.31 183 GLN A N 1
ATOM 1437 C CA . GLN A 1 183 ? 5.601 -9.993 -16.559 1.00 96.31 183 GLN A CA 1
ATOM 1438 C C . GLN A 1 183 ? 5.006 -8.846 -17.387 1.00 96.31 183 GLN A C 1
ATOM 1440 O O . GLN A 1 183 ? 5.614 -8.418 -18.368 1.00 96.31 183 GLN A O 1
ATOM 1445 N N . GLN A 1 184 ? 3.845 -8.323 -16.983 1.00 96.25 184 GLN A N 1
ATOM 1446 C CA . GLN A 1 184 ? 3.239 -7.148 -17.612 1.00 96.25 184 GLN A CA 1
ATOM 1447 C C . GLN A 1 184 ? 4.129 -5.912 -17.468 1.00 96.25 184 GLN A C 1
ATOM 1449 O O . GLN A 1 184 ? 4.330 -5.203 -18.450 1.00 96.25 184 GLN A O 1
ATOM 1454 N N . ASP A 1 185 ? 4.702 -5.684 -16.284 1.00 96.56 185 ASP A N 1
ATOM 1455 C CA . ASP A 1 185 ? 5.622 -4.569 -16.045 1.00 96.56 185 ASP A CA 1
ATOM 1456 C C . ASP A 1 185 ? 6.870 -4.676 -16.940 1.00 96.56 185 ASP A C 1
ATOM 1458 O O . ASP A 1 185 ? 7.318 -3.681 -17.512 1.00 96.56 185 ASP A O 1
ATOM 1462 N N . SER A 1 186 ? 7.412 -5.887 -17.122 1.00 95.69 186 SER A N 1
ATOM 1463 C CA . SER A 1 186 ? 8.525 -6.122 -18.049 1.00 95.69 186 SER A CA 1
ATOM 1464 C C . SER A 1 186 ? 8.150 -5.837 -19.504 1.00 95.69 186 SER A C 1
ATOM 1466 O O . SER A 1 186 ? 8.897 -5.145 -20.196 1.00 95.69 186 SER A O 1
ATOM 1468 N N . ALA A 1 187 ? 6.993 -6.323 -19.962 1.00 97.56 187 ALA A N 1
ATOM 1469 C CA . ALA A 1 187 ? 6.518 -6.102 -21.328 1.00 97.56 187 ALA A CA 1
ATOM 1470 C C . ALA A 1 187 ? 6.221 -4.617 -21.610 1.00 97.56 187 ALA A C 1
ATOM 1472 O O . ALA A 1 187 ? 6.518 -4.103 -22.692 1.00 97.56 187 ALA A O 1
ATOM 1473 N N . GLU A 1 188 ? 5.666 -3.900 -20.630 1.00 97.69 188 GLU A N 1
ATOM 1474 C CA . GLU A 1 188 ? 5.460 -2.456 -20.727 1.00 97.69 188 GLU A CA 1
ATOM 1475 C C . GLU A 1 188 ? 6.799 -1.710 -20.781 1.00 97.69 188 GLU A C 1
ATOM 1477 O O . GLU A 1 188 ? 6.974 -0.828 -21.625 1.00 97.69 188 GLU A O 1
ATOM 1482 N N . GLY A 1 189 ? 7.764 -2.088 -19.937 1.00 96.69 189 GLY A N 1
ATOM 1483 C CA . GLY A 1 189 ? 9.113 -1.523 -19.958 1.00 96.69 189 GLY A CA 1
ATOM 1484 C C . GLY A 1 189 ? 9.791 -1.692 -21.318 1.00 96.69 189 GLY A C 1
ATOM 1485 O O . GLY A 1 189 ? 10.325 -0.727 -21.867 1.00 96.69 189 GLY A O 1
ATOM 1486 N N . GLU A 1 190 ? 9.700 -2.883 -21.908 1.00 96.19 190 GLU A N 1
ATOM 1487 C CA . GLU A 1 190 ? 10.211 -3.159 -23.254 1.00 96.19 190 GLU A CA 1
ATOM 1488 C C . GLU A 1 190 ? 9.507 -2.306 -24.321 1.00 96.19 190 GLU A C 1
ATOM 1490 O O . GLU A 1 190 ? 10.164 -1.692 -25.162 1.00 96.19 190 GLU A O 1
ATOM 1495 N N . THR A 1 191 ? 8.179 -2.183 -24.249 1.00 97.06 191 THR A N 1
ATOM 1496 C CA . THR A 1 191 ? 7.398 -1.349 -25.177 1.00 97.06 191 THR A CA 1
ATOM 1497 C C . THR A 1 191 ? 7.824 0.119 -25.105 1.00 97.06 191 THR A C 1
ATOM 1499 O O . THR A 1 191 ? 8.049 0.758 -26.134 1.00 97.06 191 THR A O 1
ATOM 1502 N N . GLN A 1 192 ? 7.991 0.662 -23.894 1.00 97.44 192 GLN A N 1
ATOM 1503 C CA . GLN A 1 192 ? 8.497 2.024 -23.702 1.00 97.44 192 GLN A CA 1
ATOM 1504 C C . GLN A 1 192 ? 9.933 2.171 -24.224 1.00 97.44 192 GLN A C 1
ATOM 1506 O O . GLN A 1 192 ? 10.275 3.201 -24.807 1.00 97.44 192 GLN A O 1
ATOM 1511 N N . ALA A 1 193 ? 10.770 1.144 -24.054 1.00 96.38 193 ALA A N 1
ATOM 1512 C CA . ALA A 1 193 ? 12.129 1.149 -24.575 1.00 96.38 193 ALA A CA 1
ATOM 1513 C C . ALA A 1 193 ? 12.149 1.207 -26.103 1.00 96.38 193 ALA A C 1
ATOM 1515 O O . ALA A 1 193 ? 12.952 1.953 -26.649 1.00 96.38 193 ALA A O 1
ATOM 1516 N N . MET A 1 194 ? 11.261 0.488 -26.798 1.00 95.31 194 MET A N 1
ATOM 1517 C CA . MET A 1 194 ? 11.182 0.525 -28.266 1.00 95.31 194 MET A CA 1
ATOM 1518 C C . MET A 1 194 ? 10.915 1.937 -28.805 1.00 95.31 194 MET A C 1
ATOM 1520 O O . MET A 1 194 ? 11.500 2.326 -29.815 1.00 95.31 194 MET A O 1
ATOM 1524 N N . VAL A 1 195 ? 10.083 2.729 -28.118 1.00 96.25 195 VAL A N 1
ATOM 1525 C CA . VAL A 1 195 ? 9.826 4.130 -28.497 1.00 96.25 195 VAL A CA 1
ATOM 1526 C C . VAL A 1 195 ? 11.107 4.961 -28.389 1.00 96.25 195 VAL A C 1
ATOM 1528 O O . VAL A 1 195 ? 11.494 5.621 -29.349 1.00 96.25 195 VAL A O 1
ATOM 1531 N N . ILE A 1 196 ? 11.814 4.863 -27.260 1.00 96.31 196 ILE A N 1
ATOM 1532 C CA . ILE A 1 196 ? 13.071 5.595 -27.027 1.00 96.31 196 ILE A CA 1
ATOM 1533 C C . ILE A 1 196 ? 14.168 5.139 -27.999 1.00 96.31 196 ILE A C 1
ATOM 1535 O O . ILE A 1 196 ? 14.919 5.952 -28.530 1.00 96.31 196 ILE A O 1
ATOM 1539 N N . ARG A 1 197 ? 14.263 3.834 -28.259 1.00 94.44 197 ARG A N 1
ATOM 1540 C CA . ARG A 1 197 ? 15.221 3.243 -29.202 1.00 94.44 197 ARG A CA 1
ATOM 1541 C C . ARG A 1 197 ? 15.018 3.779 -30.616 1.00 94.44 197 ARG A C 1
ATOM 1543 O O . ARG A 1 197 ? 15.991 4.132 -31.278 1.00 94.44 197 ARG A O 1
ATOM 1550 N N . LYS A 1 198 ? 13.764 3.931 -31.048 1.00 94.38 198 LYS A N 1
ATOM 1551 C CA . LYS A 1 198 ? 13.441 4.560 -32.331 1.00 94.38 198 LYS A CA 1
ATOM 1552 C C . LYS A 1 198 ? 13.894 6.023 -32.384 1.00 94.38 198 LYS A C 1
ATOM 1554 O O . LYS A 1 198 ? 14.494 6.431 -33.374 1.00 94.38 198 LYS A O 1
ATOM 1559 N N . GLU A 1 199 ? 13.677 6.793 -31.318 1.00 95.31 199 GLU A N 1
ATOM 1560 C CA . GLU A 1 199 ? 14.182 8.173 -31.233 1.00 95.31 199 GLU A CA 1
ATOM 1561 C C . GLU A 1 199 ? 15.719 8.222 -31.299 1.00 95.31 199 GLU A C 1
ATOM 1563 O O . GLU A 1 199 ? 16.285 9.049 -32.015 1.00 95.31 199 GLU A O 1
ATOM 1568 N N . LEU A 1 200 ? 16.411 7.301 -30.616 1.00 93.50 200 LEU A N 1
ATOM 1569 C CA . LEU A 1 200 ? 17.872 7.178 -30.677 1.00 93.50 200 LEU A CA 1
ATOM 1570 C C . LEU A 1 200 ? 18.360 6.837 -32.089 1.00 93.50 200 LEU A C 1
ATOM 1572 O O . LEU A 1 200 ? 19.307 7.456 -32.575 1.00 93.50 200 LEU A O 1
ATOM 1576 N N . GLN A 1 201 ? 17.704 5.889 -32.758 1.00 94.00 201 GLN A N 1
ATOM 1577 C CA . GLN A 1 201 ? 17.994 5.519 -34.141 1.00 94.00 201 GLN A CA 1
ATOM 1578 C C . GLN A 1 201 ? 17.913 6.741 -35.066 1.00 94.00 201 GLN A C 1
ATOM 1580 O O . GLN A 1 201 ? 18.834 7.000 -35.847 1.00 94.00 201 GLN A O 1
ATOM 1585 N N . GLU A 1 202 ? 16.811 7.487 -34.989 1.00 94.19 202 GLU A N 1
ATOM 1586 C CA . GLU A 1 202 ? 16.575 8.677 -35.807 1.00 94.19 202 GLU A CA 1
ATOM 1587 C C . GLU A 1 202 ? 17.606 9.773 -35.508 1.00 94.19 202 GLU A C 1
ATOM 1589 O O . GLU A 1 202 ? 18.168 10.355 -36.439 1.00 94.19 202 GLU A O 1
ATOM 1594 N N . ALA A 1 203 ? 17.934 9.994 -34.232 1.00 94.69 203 ALA A N 1
ATOM 1595 C CA . ALA A 1 203 ? 18.938 10.967 -33.815 1.00 94.69 203 ALA A CA 1
ATOM 1596 C C . ALA A 1 203 ? 20.34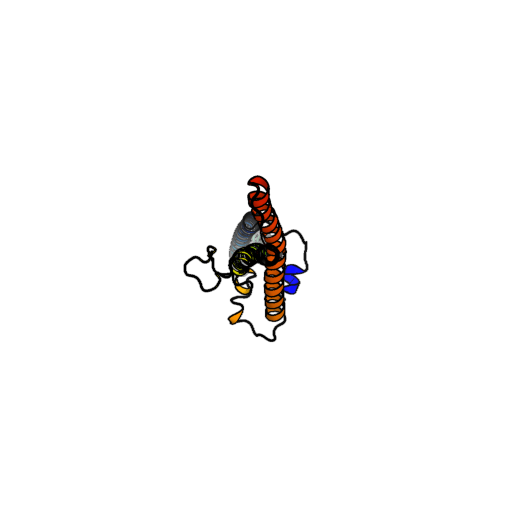1 10.628 -34.345 1.00 94.69 203 ALA A C 1
ATOM 1598 O O . ALA A 1 203 ? 21.027 11.505 -34.871 1.00 94.69 203 ALA A O 1
ATOM 1599 N N . ILE A 1 204 ? 20.760 9.360 -34.260 1.00 93.25 204 ILE A N 1
ATOM 1600 C CA . ILE A 1 204 ? 22.062 8.913 -34.774 1.00 93.25 204 ILE A CA 1
ATOM 1601 C C . ILE A 1 204 ? 22.123 9.119 -36.290 1.00 93.25 204 ILE A C 1
ATOM 1603 O O . ILE A 1 204 ? 23.057 9.757 -36.779 1.00 93.25 204 ILE A O 1
ATOM 1607 N N . LYS A 1 205 ? 21.111 8.647 -37.035 1.00 93.06 205 LYS A N 1
ATOM 1608 C CA . LYS A 1 205 ? 21.049 8.817 -38.498 1.00 93.06 205 LYS A CA 1
ATOM 1609 C C . LYS A 1 205 ? 21.089 10.300 -38.893 1.00 93.06 205 LYS A C 1
ATOM 1611 O O . LYS A 1 205 ? 21.825 10.668 -39.807 1.00 93.06 205 LYS A O 1
ATOM 1616 N N . ALA A 1 206 ? 20.358 11.160 -38.180 1.00 95.50 206 ALA A N 1
ATOM 1617 C CA . ALA A 1 206 ? 20.297 12.592 -38.467 1.00 95.50 206 ALA A CA 1
ATOM 1618 C C . ALA A 1 206 ? 21.662 13.295 -38.356 1.00 95.50 206 ALA A C 1
ATOM 1620 O O . ALA A 1 206 ? 21.945 14.201 -39.142 1.00 95.50 206 ALA A O 1
ATOM 1621 N N . VAL A 1 207 ? 22.526 12.879 -37.422 1.00 96.81 207 VAL A N 1
ATOM 1622 C CA . VAL A 1 207 ? 23.876 13.452 -37.277 1.00 96.81 207 VAL A CA 1
ATOM 1623 C C . VAL A 1 207 ? 24.742 13.148 -38.500 1.00 96.81 207 VAL A C 1
ATOM 1625 O O . VAL A 1 207 ? 25.370 14.061 -39.030 1.00 96.81 207 VAL A O 1
ATOM 1628 N N . PHE A 1 208 ? 24.747 11.905 -38.987 1.00 95.38 208 PHE A N 1
ATOM 1629 C CA . PHE A 1 208 ? 25.526 11.537 -40.175 1.00 95.38 208 PHE A CA 1
ATOM 1630 C C . PHE A 1 208 ? 25.045 12.282 -41.426 1.00 95.38 208 PHE A C 1
ATOM 1632 O O . PHE A 1 208 ? 25.860 12.863 -42.140 1.00 95.38 208 PHE A O 1
ATOM 1639 N N . VAL A 1 209 ? 23.723 12.370 -41.622 1.00 95.31 209 VAL A N 1
ATOM 1640 C CA . VAL A 1 209 ? 23.118 13.125 -42.735 1.00 95.31 209 VAL A CA 1
ATOM 1641 C C . VAL A 1 209 ? 23.502 14.604 -42.684 1.00 95.31 209 VAL A C 1
ATOM 1643 O O . VAL A 1 209 ? 23.895 15.178 -43.695 1.00 95.31 209 VAL A O 1
ATOM 1646 N N . LYS A 1 210 ? 23.435 15.234 -41.504 1.00 97.62 210 LYS A N 1
ATOM 1647 C CA . LYS A 1 210 ? 23.781 16.653 -41.324 1.00 97.62 210 LYS A CA 1
ATOM 1648 C C . LYS A 1 210 ? 25.220 16.978 -41.742 1.00 97.62 210 LYS A C 1
ATOM 1650 O O . LYS A 1 210 ? 25.496 18.114 -42.123 1.00 97.62 210 LYS A O 1
ATOM 1655 N N . HIS A 1 211 ? 26.124 16.013 -41.623 1.00 97.88 211 HIS A N 1
ATOM 1656 C CA . HIS A 1 211 ? 27.547 16.181 -41.898 1.00 97.88 211 HIS A CA 1
ATOM 1657 C C . HIS A 1 211 ? 27.995 15.549 -43.222 1.00 97.88 211 HIS A C 1
ATOM 1659 O O . HIS A 1 211 ? 29.198 15.470 -43.450 1.00 97.88 211 HIS A O 1
ATOM 1665 N N . ASP A 1 212 ? 27.053 15.145 -44.082 1.00 96.62 212 ASP A N 1
ATOM 1666 C CA . ASP A 1 212 ? 27.325 14.528 -45.389 1.00 96.62 212 ASP A CA 1
ATOM 1667 C C . ASP A 1 212 ? 28.214 13.274 -45.288 1.00 96.62 212 ASP A C 1
ATOM 1669 O O . ASP A 1 212 ? 29.116 13.036 -46.088 1.00 96.62 212 ASP A O 1
ATOM 1673 N N . ILE A 1 213 ? 27.989 12.474 -44.239 1.00 96.88 213 ILE A N 1
ATOM 1674 C CA . ILE A 1 213 ? 28.699 11.213 -44.018 1.00 96.88 213 ILE A CA 1
ATOM 1675 C C . ILE A 1 213 ? 27.784 10.065 -44.434 1.00 96.88 213 ILE A C 1
ATOM 1677 O O . ILE A 1 213 ? 26.770 9.793 -43.789 1.00 96.88 213 ILE A O 1
ATOM 1681 N N . GLU A 1 214 ? 28.172 9.360 -45.491 1.00 94.56 214 GLU A N 1
ATOM 1682 C CA . GLU A 1 214 ? 27.430 8.207 -45.991 1.00 94.56 214 GLU A CA 1
ATOM 1683 C C . GLU A 1 214 ? 27.729 6.950 -45.158 1.00 94.56 214 GLU A C 1
ATOM 1685 O O . GLU A 1 214 ? 28.879 6.537 -44.986 1.00 94.56 214 GLU A O 1
ATOM 1690 N N . LEU A 1 215 ? 26.675 6.330 -44.623 1.00 92.50 215 LEU A N 1
ATOM 1691 C CA . LEU A 1 215 ? 26.761 5.051 -43.921 1.00 92.50 215 LEU A CA 1
ATOM 1692 C C . LEU A 1 215 ? 26.523 3.900 -44.900 1.00 92.50 215 LEU A C 1
ATOM 1694 O O . LEU A 1 215 ? 25.582 3.938 -45.687 1.00 92.50 215 LEU A O 1
ATOM 1698 N N . ASN A 1 216 ? 27.326 2.839 -44.799 1.00 93.75 216 ASN A N 1
ATOM 1699 C CA . ASN A 1 216 ? 27.088 1.619 -45.570 1.00 93.75 216 ASN A CA 1
ATOM 1700 C C . ASN A 1 216 ? 25.834 0.859 -45.080 1.00 93.75 216 ASN A C 1
ATOM 1702 O O . ASN A 1 216 ? 25.333 1.083 -43.973 1.00 93.75 216 ASN A O 1
ATOM 1706 N N . GLU A 1 217 ? 25.359 -0.089 -45.893 1.00 91.94 217 GLU A N 1
ATOM 1707 C CA . GLU A 1 217 ? 24.152 -0.880 -45.607 1.00 91.94 217 GLU A CA 1
ATOM 1708 C C . GLU A 1 217 ? 24.230 -1.643 -44.278 1.00 91.94 217 GLU A C 1
ATOM 1710 O O . GLU A 1 217 ? 23.242 -1.724 -43.547 1.00 91.94 217 GLU A O 1
ATOM 1715 N N . GLN A 1 218 ? 25.409 -2.161 -43.920 1.00 89.94 218 GLN A N 1
ATOM 1716 C CA . GLN A 1 218 ? 25.596 -2.891 -42.668 1.00 89.94 218 GLN A CA 1
ATOM 1717 C C . GLN A 1 218 ? 25.419 -1.975 -41.450 1.00 89.94 218 GLN A C 1
ATOM 1719 O O . GLN A 1 218 ? 24.741 -2.351 -40.496 1.00 89.94 218 GLN A O 1
ATOM 1724 N N . SER A 1 219 ? 25.988 -0.769 -41.484 1.00 89.94 219 SER A N 1
ATOM 1725 C CA . SER A 1 219 ? 25.844 0.236 -40.427 1.00 89.94 219 SER A CA 1
ATOM 1726 C C . SER A 1 219 ? 24.400 0.717 -40.303 1.00 89.94 219 SER A C 1
ATOM 1728 O O . SER A 1 219 ? 23.899 0.865 -39.190 1.00 89.94 219 SER A O 1
ATOM 1730 N N . LEU A 1 220 ? 23.700 0.904 -41.426 1.00 90.06 220 LEU A N 1
ATOM 1731 C CA . LEU A 1 220 ? 22.275 1.246 -41.427 1.00 90.06 220 LEU A CA 1
ATOM 1732 C C . LEU A 1 220 ? 21.423 0.124 -40.817 1.00 90.06 220 LEU A C 1
ATOM 1734 O O . LEU A 1 220 ? 20.607 0.403 -39.939 1.00 90.06 220 LEU A O 1
ATOM 1738 N N . SER A 1 221 ? 21.667 -1.132 -41.210 1.00 89.00 221 SER A N 1
ATOM 1739 C CA . SER A 1 221 ? 20.974 -2.305 -40.659 1.00 89.00 221 SER A CA 1
ATOM 1740 C C . SER A 1 221 ? 21.245 -2.486 -39.166 1.00 89.00 221 SER A C 1
ATOM 1742 O O . SER A 1 221 ? 20.353 -2.863 -38.411 1.00 89.00 221 SER A O 1
ATOM 1744 N N . ASN A 1 222 ? 22.464 -2.193 -38.717 1.00 88.06 222 ASN A N 1
ATOM 1745 C CA . ASN A 1 222 ? 22.829 -2.225 -37.307 1.00 88.06 222 ASN A CA 1
ATOM 1746 C C . ASN A 1 222 ? 22.083 -1.154 -36.501 1.00 88.06 222 ASN A C 1
ATOM 1748 O O . ASN A 1 222 ? 21.502 -1.467 -35.466 1.00 88.06 222 ASN A O 1
ATOM 1752 N N . ILE A 1 223 ? 22.039 0.084 -36.998 1.00 88.69 223 ILE A N 1
ATOM 1753 C CA . ILE A 1 223 ? 21.326 1.195 -36.353 1.00 88.69 223 ILE A CA 1
ATOM 1754 C C . ILE A 1 223 ? 19.809 0.937 -36.309 1.00 88.69 223 ILE A C 1
ATOM 1756 O O . ILE A 1 223 ? 19.159 1.296 -35.337 1.00 88.69 223 ILE A O 1
ATOM 1760 N N . GLU A 1 224 ? 19.236 0.258 -37.304 1.00 87.38 224 GLU A N 1
ATOM 1761 C CA . GLU A 1 224 ? 17.819 -0.159 -37.311 1.00 87.38 224 GLU A CA 1
ATOM 1762 C C . GLU A 1 224 ? 17.470 -1.251 -36.297 1.00 87.38 224 GLU A C 1
ATOM 1764 O O . GLU A 1 224 ? 16.295 -1.509 -36.044 1.00 87.38 224 GLU A O 1
ATOM 1769 N N . ARG A 1 225 ? 18.482 -1.903 -35.720 1.00 82.06 225 ARG A N 1
ATOM 1770 C CA . ARG A 1 225 ? 18.313 -2.891 -34.650 1.00 82.06 225 ARG A CA 1
ATOM 1771 C C . ARG A 1 225 ? 18.447 -2.276 -33.257 1.00 82.06 225 ARG A C 1
ATOM 1773 O O . ARG A 1 225 ? 18.283 -3.033 -32.294 1.00 82.06 225 ARG A O 1
ATOM 1780 N N . ILE A 1 226 ? 18.762 -0.970 -33.161 1.00 84.31 226 ILE A N 1
ATOM 1781 C CA . ILE A 1 226 ? 18.820 -0.227 -31.888 1.00 84.31 226 ILE A CA 1
ATOM 1782 C C . ILE A 1 226 ? 17.554 -0.423 -31.121 1.00 84.31 226 ILE A C 1
ATOM 1784 O O . ILE A 1 226 ? 17.707 -0.550 -29.900 1.00 84.31 226 ILE A O 1
#

Solvent-accessible surface area (backbone atoms only — not comparable to full-atom values): 11939 Å² total; per-residue (Å²): 132,87,70,55,62,66,58,73,63,71,54,82,91,76,73,61,54,52,68,59,26,47,53,51,32,53,52,40,51,54,53,46,52,51,44,51,50,54,38,53,51,37,52,52,50,38,52,52,44,52,53,52,40,55,54,35,52,55,47,38,70,77,40,76,79,46,64,66,47,56,51,52,39,57,52,39,54,53,51,43,54,54,32,52,52,48,42,53,51,43,52,55,49,45,54,55,44,50,56,50,35,55,52,30,51,49,46,31,20,51,23,40,24,56,52,36,43,56,50,36,17,49,49,38,15,49,49,46,35,34,50,20,48,20,57,33,69,72,25,76,90,42,95,83,40,67,77,66,91,77,72,79,73,60,55,58,29,45,34,51,68,76,39,54,57,90,74,45,58,76,85,37,70,54,40,50,50,51,51,51,49,53,52,49,29,43,54,49,6,42,56,56,14,52,57,53,23,51,53,51,36,51,53,56,53,49,54,34,59,76,68,76,50,87,74,54,72,67,59,51,55,25,42,75,59,40

Organism: Bacillus cereus (NCBI:txid1396)

Nearest PDB structures (foldseek):
  8j2f-assembly1_B  TM=9.408E-01  e=8.700E+00  Homo sapiens
  6h7w-assembly1_M  TM=4.311E-01  e=1.316E+00  Thermochaetoides thermophila DSM 1495
  8i4w-assembly1_B  TM=3.880E-01  e=1.380E+00  Saccharomyces cerevisiae S288C
  4q4a-assembly1_A  TM=3.596E-01  e=6.871E+00  Thermotoga maritima MSB8

pLDDT: mean 91.49, std 8.16, range [36.91, 98.06]

Radius of gyration: 33.61 Å; Cα contacts (8 Å, |Δi|>4): 210; chains: 1; bounding box: 73×39×102 Å

Sequence (226 aa):
MMNSIKNLLAGNTKVKTLETAQKEVDKLQAQENELQGQLGEAQSEHSRVSHALEIMEASLIINPDSKEAKTNKALGEKKLEELAKQISSTQDELSKVADKKQKAIQEIHRSRGEIARKHNVKIERDKYVAWGFNRAFGIEENVFQLHTVQPRSMDLGVEYGLGAISTLDPDSEDWKFLVNMGQQDSAEGETQAMVIRKELQEAIKAVFVKHDIELNEQSLSNIERI

Mean predicted aligned error: 7.04 Å

Foldseek 3Di:
DPPAPCVLCVDDPDADALVVLVVQLVVLVVVLVVLVVQLVVLVVVLVVLVVVLVVLVVVCVVPVPPPPSVVSNVVSVVSNVVSVVSNVVSVVVSVVSVVSSVSSVQSSLVNQLVVLLVVLLQLLLVVLLQVQVCQLVVCPVPPPGDDDDRDDRDQSCVSSPNDGLVPDDCPDPNNVVSVVSSVVSNVSSNVNNVVVLVVVLVVVVVVCVVVVHDDDPSSNVSSVSD